Protein AF-A0A544Y3N7-F1 (afdb_monomer_lite)

Sequence (242 aa):
MGLKGLVNRWFEEWFQERAGRQFDAHMDERLRSWADAELKERIDAHFNARFEEQFDALPKVDLKELLDAYFAARADEFMETKFDTRFFTWADLWAQEKLTPLLDTHFDRRLGARLDILVQARIANRIDDRIDRRIEQWLAATRTRTVEATEPVSDDAQPLTQEPSPQSEPAEPAPAETLVTAAELAGLLSGLHLGASRVRALLKGQEAVQSRPKRYRLGDAAARIMLRQAKRRRRRRRRPDG

Organism: NCBI:txid568844

Structure (mmCIF, N/CA/C/O backbone):
data_AF-A0A544Y3N7-F1
#
_entry.id   AF-A0A544Y3N7-F1
#
loop_
_atom_site.group_PDB
_atom_site.id
_atom_site.type_symbol
_atom_site.label_atom_id
_atom_site.label_alt_id
_atom_site.label_comp_id
_atom_site.label_asym_id
_atom_site.label_entity_id
_atom_site.label_seq_id
_atom_site.pdbx_PDB_ins_code
_atom_site.Cartn_x
_atom_site.Cartn_y
_atom_site.Cartn_z
_atom_site.occupancy
_atom_site.B_iso_or_equiv
_atom_site.auth_seq_id
_atom_site.auth_comp_id
_atom_site.auth_asym_id
_atom_site.auth_atom_id
_atom_site.pdbx_PDB_model_num
ATOM 1 N N . MET A 1 1 ? -6.399 -21.000 11.995 1.00 52.97 1 MET A N 1
ATOM 2 C CA . MET A 1 1 ? -5.575 -20.009 11.261 1.00 52.97 1 MET A CA 1
ATOM 3 C C . MET A 1 1 ? -5.501 -18.723 12.071 1.00 52.97 1 MET A C 1
ATOM 5 O O . MET A 1 1 ? -6.537 -18.251 12.516 1.00 52.97 1 MET A O 1
ATOM 9 N N . GLY A 1 2 ? -4.304 -18.183 12.320 1.00 76.38 2 GLY A N 1
ATOM 10 C CA . GLY A 1 2 ? -4.151 -16.923 13.059 1.00 76.38 2 GLY A CA 1
ATOM 11 C C . GLY A 1 2 ? -4.567 -15.700 12.231 1.00 76.38 2 GLY A C 1
ATOM 12 O O . GLY A 1 2 ? -4.517 -15.743 11.004 1.00 76.38 2 GLY A O 1
ATOM 13 N N . LEU A 1 3 ? -4.921 -14.595 12.901 1.00 66.88 3 LEU A N 1
ATOM 14 C CA . LEU A 1 3 ? -5.324 -13.314 12.289 1.00 66.88 3 LEU A CA 1
ATOM 15 C C . LEU A 1 3 ? -4.353 -12.854 11.183 1.00 66.88 3 LEU A C 1
ATOM 17 O O . LEU A 1 3 ? -4.778 -12.396 10.129 1.00 66.88 3 LEU A O 1
ATOM 21 N N . LYS A 1 4 ? -3.047 -13.060 11.395 1.00 66.88 4 LYS A N 1
ATOM 22 C CA . LYS A 1 4 ? -1.985 -12.738 10.431 1.00 66.88 4 LYS A CA 1
ATOM 23 C C . LYS A 1 4 ? -2.120 -13.511 9.109 1.00 66.88 4 LYS A C 1
ATOM 25 O O . LYS A 1 4 ? -1.898 -12.940 8.051 1.00 66.88 4 LYS A O 1
ATOM 30 N N . GLY A 1 5 ? -2.529 -14.780 9.158 1.00 75.12 5 GLY A N 1
ATOM 31 C CA . GLY A 1 5 ? -2.730 -15.603 7.959 1.00 75.12 5 GLY A CA 1
ATOM 32 C C . GLY A 1 5 ? -3.964 -15.188 7.156 1.00 75.12 5 GLY A C 1
ATOM 33 O O . GLY A 1 5 ? -3.923 -15.180 5.933 1.00 75.12 5 GLY A O 1
ATOM 34 N N . LEU A 1 6 ? -5.034 -14.775 7.839 1.00 74.38 6 LEU A N 1
ATOM 35 C CA . LEU A 1 6 ? -6.235 -14.227 7.198 1.00 74.38 6 LEU A CA 1
ATOM 36 C C . LEU A 1 6 ? -5.967 -12.873 6.530 1.00 74.38 6 LEU A C 1
ATOM 38 O O . LEU A 1 6 ? -6.464 -12.633 5.435 1.00 74.38 6 LEU A O 1
ATOM 42 N N . VAL A 1 7 ? -5.170 -12.010 7.169 1.00 70.06 7 VAL A N 1
ATOM 43 C CA . VAL A 1 7 ? -4.784 -10.707 6.606 1.00 70.06 7 VAL A CA 1
ATOM 44 C C . VAL A 1 7 ? -3.884 -10.881 5.385 1.00 70.06 7 VAL A C 1
ATOM 46 O O . VAL A 1 7 ? -4.151 -10.250 4.371 1.00 70.06 7 VAL A O 1
ATOM 49 N N . ASN A 1 8 ? -2.880 -11.762 5.449 1.00 71.50 8 ASN A N 1
ATOM 50 C CA . ASN A 1 8 ? -2.008 -12.030 4.303 1.00 71.50 8 ASN A CA 1
ATOM 51 C C . ASN A 1 8 ? -2.778 -12.618 3.118 1.00 71.50 8 ASN A C 1
ATOM 53 O O . ASN A 1 8 ? -2.645 -12.118 2.013 1.00 71.50 8 ASN A O 1
ATOM 57 N N . ARG A 1 9 ? -3.629 -13.626 3.343 1.00 79.81 9 ARG A N 1
ATOM 58 C CA . ARG A 1 9 ? -4.425 -14.236 2.267 1.00 79.81 9 ARG A CA 1
ATOM 59 C C . ARG A 1 9 ? -5.364 -13.234 1.599 1.00 79.81 9 ARG A C 1
ATOM 61 O O . ARG A 1 9 ? -5.441 -13.176 0.382 1.00 79.81 9 ARG A O 1
ATOM 68 N N . TRP A 1 10 ? -6.043 -12.423 2.407 1.00 79.38 10 TRP A N 1
ATOM 69 C CA . TRP A 1 10 ? -6.902 -11.361 1.897 1.00 79.38 10 TRP A CA 1
ATOM 70 C C . TRP A 1 10 ? -6.117 -10.295 1.126 1.00 79.38 10 TRP A C 1
ATOM 72 O O . TRP A 1 10 ? -6.604 -9.803 0.113 1.00 79.38 10 TRP A O 1
ATOM 82 N N . PHE A 1 11 ? -4.934 -9.919 1.618 1.00 72.12 11 PHE A N 1
ATOM 83 C CA . PHE A 1 11 ? -4.073 -8.956 0.945 1.00 72.12 11 PHE A CA 1
ATOM 84 C C . PHE A 1 11 ? -3.650 -9.482 -0.424 1.00 72.12 11 PHE A C 1
ATOM 86 O O . PHE A 1 11 ? -3.807 -8.765 -1.401 1.00 72.12 11 PHE A O 1
ATOM 93 N N . GLU A 1 12 ? -3.204 -10.736 -0.493 1.00 76.69 12 GLU A N 1
ATOM 94 C CA . GLU A 1 12 ? -2.809 -11.403 -1.734 1.00 76.69 12 GLU A CA 1
ATOM 95 C C . GLU A 1 12 ? -3.969 -11.453 -2.738 1.00 76.69 12 GLU A C 1
ATOM 97 O O . GLU A 1 12 ? -3.820 -11.025 -3.879 1.00 76.69 12 GLU A O 1
ATOM 102 N N . GLU A 1 13 ? -5.151 -11.901 -2.297 1.00 79.62 13 GLU A N 1
ATOM 103 C CA . GLU A 1 13 ? -6.352 -11.980 -3.135 1.00 79.62 13 GLU A CA 1
ATOM 104 C C . GLU A 1 13 ? -6.765 -10.593 -3.640 1.00 79.62 13 GLU A C 1
ATOM 106 O O . GLU A 1 13 ? -6.944 -10.399 -4.836 1.00 79.62 13 GLU A O 1
ATOM 111 N N . TRP A 1 14 ? -6.853 -9.590 -2.763 1.00 79.94 14 TRP A N 1
ATOM 112 C CA . TRP A 1 14 ? -7.208 -8.230 -3.174 1.00 79.94 14 TRP A CA 1
ATOM 113 C C . TRP A 1 14 ? -6.156 -7.599 -4.095 1.00 79.94 14 TRP A C 1
ATOM 115 O O . TRP A 1 14 ? -6.512 -6.920 -5.065 1.00 79.94 14 TRP A O 1
ATOM 125 N N . PHE A 1 15 ? -4.874 -7.814 -3.789 1.00 73.62 15 PHE A N 1
ATOM 126 C CA . PHE A 1 15 ? -3.766 -7.290 -4.571 1.00 73.62 15 PHE A CA 1
ATOM 127 C C . PHE A 1 15 ? -3.806 -7.881 -5.972 1.00 73.62 15 PHE A C 1
ATOM 129 O O . PHE A 1 15 ? -3.894 -7.116 -6.922 1.00 73.62 15 PHE A O 1
ATOM 136 N N . GLN A 1 16 ? -3.868 -9.205 -6.121 1.00 76.31 16 GLN A N 1
ATOM 137 C CA . GLN A 1 16 ? -3.953 -9.835 -7.440 1.00 76.31 16 GLN A CA 1
ATOM 138 C C . GLN A 1 16 ? -5.229 -9.448 -8.193 1.00 76.31 16 GLN A C 1
ATOM 140 O O . GLN A 1 16 ? -5.198 -9.123 -9.379 1.00 76.31 16 GLN A O 1
ATOM 145 N N . GLU A 1 17 ? -6.369 -9.440 -7.507 1.00 76.31 17 GLU A N 1
ATOM 146 C CA . GLU A 1 17 ? -7.659 -9.326 -8.170 1.00 76.31 17 GLU A CA 1
ATOM 147 C C . GLU A 1 17 ? -7.959 -7.902 -8.654 1.00 76.31 17 GLU A C 1
ATOM 149 O O . GLU A 1 17 ? -8.688 -7.738 -9.636 1.00 76.31 17 GLU A O 1
ATOM 154 N N . ARG A 1 18 ? -7.411 -6.876 -7.989 1.00 69.75 18 ARG A N 1
ATOM 155 C CA . ARG A 1 18 ? -7.788 -5.478 -8.240 1.00 69.75 18 ARG A CA 1
ATOM 156 C C . ARG A 1 18 ? -6.608 -4.556 -8.505 1.00 69.75 18 ARG A C 1
ATOM 158 O O . ARG A 1 18 ? -6.678 -3.781 -9.452 1.00 69.75 18 ARG A O 1
ATOM 165 N N . ALA A 1 19 ? -5.553 -4.627 -7.696 1.00 71.69 19 ALA A N 1
ATOM 166 C CA . ALA A 1 19 ? -4.384 -3.770 -7.877 1.00 71.69 19 ALA A CA 1
ATOM 167 C C . ALA A 1 19 ? -3.494 -4.276 -9.022 1.00 71.69 19 ALA A C 1
ATOM 169 O O . ALA A 1 19 ? -3.141 -3.493 -9.893 1.00 71.69 19 ALA A O 1
ATOM 170 N N . GLY A 1 20 ? -3.229 -5.583 -9.063 1.00 74.62 20 GLY A N 1
ATOM 171 C CA . GLY A 1 20 ? -2.467 -6.275 -10.098 1.00 74.62 20 GLY A CA 1
ATOM 172 C C . GLY A 1 20 ? -3.129 -6.126 -11.457 1.00 74.62 20 GLY A C 1
ATOM 173 O O . GLY A 1 20 ? -2.529 -5.561 -12.351 1.00 74.62 20 GLY A O 1
ATOM 174 N N . ARG A 1 21 ? -4.420 -6.460 -11.590 1.00 76.94 21 ARG A N 1
ATOM 175 C CA . ARG A 1 21 ? -5.131 -6.285 -12.872 1.00 76.94 21 ARG A CA 1
ATOM 176 C C . ARG A 1 21 ? -5.175 -4.844 -13.386 1.00 76.94 21 ARG A C 1
ATOM 178 O O . ARG A 1 21 ? -5.098 -4.631 -14.590 1.00 76.94 21 ARG A O 1
ATOM 185 N N . GLN A 1 22 ? -5.339 -3.854 -12.505 1.00 72.19 22 GLN A N 1
ATOM 186 C CA . GLN A 1 22 ? -5.316 -2.447 -12.923 1.00 72.19 22 GLN A CA 1
ATOM 187 C C . GLN A 1 22 ? -3.912 -1.977 -13.279 1.00 72.19 22 GLN A C 1
ATOM 189 O O . GLN A 1 22 ? -3.765 -1.207 -14.223 1.00 72.19 22 GLN A O 1
ATOM 194 N N . PHE A 1 23 ? -2.909 -2.430 -12.528 1.00 71.81 23 PHE A N 1
ATOM 195 C CA . PHE A 1 23 ? -1.514 -2.196 -12.849 1.00 71.81 23 PHE A CA 1
ATOM 196 C C . PHE A 1 23 ? -1.198 -2.814 -14.207 1.00 71.81 23 PHE A C 1
ATOM 198 O O . PHE A 1 23 ? -0.918 -2.059 -15.122 1.00 71.81 23 PHE A O 1
ATOM 205 N N . ASP A 1 24 ? -1.385 -4.121 -14.384 1.00 75.69 24 ASP A N 1
ATOM 206 C CA . ASP A 1 24 ? -1.119 -4.857 -15.624 1.00 75.69 24 ASP A CA 1
ATOM 207 C C . ASP A 1 24 ? -1.814 -4.227 -16.836 1.00 75.69 24 ASP A C 1
ATOM 209 O O . ASP A 1 24 ? -1.169 -3.966 -17.843 1.00 75.69 24 ASP A O 1
ATOM 213 N N . ALA A 1 25 ? -3.103 -3.884 -16.737 1.00 77.88 25 ALA A N 1
ATOM 214 C CA . ALA A 1 25 ? -3.808 -3.231 -17.841 1.00 77.88 25 ALA A CA 1
ATOM 215 C C . ALA A 1 25 ? -3.227 -1.844 -18.173 1.00 77.88 25 ALA A C 1
ATOM 217 O O . ALA A 1 25 ? -3.118 -1.470 -19.338 1.00 77.88 25 ALA A O 1
ATOM 218 N N . HIS A 1 26 ? -2.846 -1.070 -17.154 1.00 71.88 26 HIS A N 1
ATOM 219 C CA . HIS A 1 26 ? -2.223 0.237 -17.354 1.00 71.88 26 HIS A CA 1
ATOM 220 C C . HIS A 1 26 ? -0.786 0.114 -17.881 1.00 71.88 26 HIS A C 1
ATOM 222 O O . HIS A 1 26 ? -0.350 0.954 -18.670 1.00 71.88 26 HIS A O 1
ATOM 228 N N . MET A 1 27 ? -0.075 -0.937 -17.466 1.00 69.75 27 MET A N 1
ATOM 229 C CA . MET A 1 27 ? 1.244 -1.305 -17.961 1.00 69.75 27 MET A CA 1
ATOM 230 C C . MET A 1 27 ? 1.175 -1.647 -19.436 1.00 69.75 27 MET A C 1
ATOM 232 O O . MET A 1 27 ? 1.873 -1.008 -20.214 1.00 69.75 27 MET A O 1
ATOM 236 N N . ASP A 1 28 ? 0.310 -2.582 -19.820 1.00 75.88 28 ASP A N 1
ATOM 237 C CA . ASP A 1 28 ? 0.164 -3.051 -21.197 1.00 75.88 28 ASP A CA 1
ATOM 238 C C . ASP A 1 28 ? -0.194 -1.911 -22.154 1.00 75.88 28 ASP A C 1
ATOM 240 O O . ASP A 1 28 ? 0.422 -1.773 -23.211 1.00 75.88 28 ASP A O 1
ATOM 244 N N . GLU A 1 29 ? -1.153 -1.059 -21.779 1.00 80.31 29 GLU A N 1
ATOM 245 C CA . GLU A 1 29 ? -1.565 0.094 -22.588 1.00 80.31 29 GLU A CA 1
ATOM 246 C C . GLU A 1 29 ? -0.401 1.074 -22.793 1.00 80.31 29 GLU A C 1
ATOM 248 O O . GLU A 1 29 ? -0.130 1.531 -23.907 1.00 80.31 29 GLU A O 1
ATOM 253 N N . ARG A 1 30 ? 0.335 1.378 -21.717 1.00 72.81 30 ARG A N 1
ATOM 254 C CA . ARG A 1 30 ? 1.451 2.325 -21.762 1.00 72.81 30 ARG A CA 1
ATOM 255 C C . ARG A 1 30 ? 2.652 1.754 -22.511 1.00 72.81 30 ARG A C 1
ATOM 257 O O . ARG A 1 30 ? 3.273 2.490 -23.274 1.00 72.81 30 ARG A O 1
ATOM 264 N N . LEU A 1 31 ? 2.970 0.473 -22.319 1.00 72.38 31 LEU A N 1
ATOM 265 C CA . LEU A 1 31 ? 4.047 -0.216 -23.031 1.00 72.38 31 LEU A CA 1
ATOM 266 C C . LEU A 1 31 ? 3.753 -0.280 -24.525 1.00 72.38 31 LEU A C 1
ATOM 268 O O . LEU A 1 31 ? 4.635 0.043 -25.313 1.00 72.38 31 LEU A O 1
ATOM 272 N N . ARG A 1 32 ? 2.517 -0.620 -24.913 1.00 75.88 32 ARG A N 1
ATOM 273 C CA . ARG A 1 32 ? 2.096 -0.594 -26.320 1.00 75.88 32 ARG A CA 1
ATOM 274 C C . ARG A 1 32 ? 2.199 0.800 -26.912 1.00 75.88 32 ARG A C 1
ATOM 276 O O . ARG A 1 32 ? 2.865 0.971 -27.923 1.00 75.88 32 ARG A O 1
ATOM 283 N N . SER A 1 33 ? 1.612 1.802 -26.258 1.00 75.94 33 SER A N 1
ATOM 284 C CA . SER A 1 33 ? 1.646 3.179 -26.758 1.00 75.94 33 SER A CA 1
ATOM 285 C C . SER A 1 33 ? 3.076 3.701 -26.911 1.00 75.94 33 SER A C 1
ATOM 287 O O . SER A 1 33 ? 3.381 4.382 -27.888 1.00 75.94 33 SER A O 1
ATOM 289 N N . TRP A 1 34 ? 3.962 3.369 -25.973 1.00 75.25 34 TRP A N 1
ATOM 290 C CA . TRP A 1 34 ? 5.364 3.756 -26.043 1.00 75.25 34 TRP A CA 1
ATOM 291 C C . TRP A 1 34 ? 6.141 2.986 -27.122 1.00 75.25 34 TRP A C 1
ATOM 293 O O . TRP A 1 34 ? 6.922 3.595 -27.853 1.00 75.25 34 TRP A O 1
ATOM 303 N N . ALA A 1 35 ? 5.913 1.676 -27.255 1.00 71.00 35 ALA A N 1
ATOM 304 C CA . ALA A 1 35 ? 6.546 0.853 -28.283 1.00 71.00 35 ALA A CA 1
ATOM 305 C C . ALA A 1 35 ? 6.131 1.299 -29.696 1.00 71.00 35 ALA A C 1
ATOM 307 O O . ALA A 1 35 ? 6.977 1.441 -30.579 1.00 71.00 35 ALA A O 1
ATOM 308 N N . ASP A 1 36 ? 4.847 1.595 -29.894 1.00 73.69 36 ASP A N 1
ATOM 309 C CA . ASP A 1 36 ? 4.321 2.020 -31.191 1.00 73.69 36 ASP A CA 1
ATOM 310 C C . ASP A 1 36 ? 4.777 3.431 -31.580 1.00 73.69 36 ASP A C 1
ATOM 312 O O . ASP A 1 36 ? 5.036 3.680 -32.758 1.00 73.69 36 ASP A O 1
ATOM 316 N N . ALA A 1 37 ? 4.883 4.353 -30.616 1.00 73.25 37 ALA A N 1
ATOM 317 C CA . ALA A 1 37 ? 5.215 5.748 -30.899 1.00 73.25 37 ALA A CA 1
ATOM 318 C C . ALA A 1 37 ? 6.719 6.041 -30.823 1.00 73.25 37 ALA A C 1
ATOM 320 O O . ALA A 1 37 ? 7.290 6.577 -31.763 1.00 73.25 37 ALA A O 1
ATOM 321 N N . GLU A 1 38 ? 7.380 5.712 -29.712 1.00 65.75 38 GLU A N 1
ATOM 322 C CA . GLU A 1 38 ? 8.735 6.207 -29.434 1.00 65.75 38 GLU A CA 1
ATOM 323 C C . GLU A 1 38 ? 9.814 5.200 -29.844 1.00 65.75 38 GLU A C 1
ATOM 325 O O . GLU A 1 38 ? 10.867 5.595 -30.350 1.00 65.75 38 GLU A O 1
ATOM 330 N N . LEU A 1 39 ? 9.566 3.900 -29.645 1.00 67.38 39 LEU A N 1
ATOM 331 C CA . LEU A 1 39 ? 10.523 2.859 -30.022 1.00 67.38 39 LEU A CA 1
ATOM 332 C C . LEU A 1 39 ? 10.604 2.723 -31.543 1.00 67.38 39 LEU A C 1
ATOM 334 O O . LEU A 1 39 ? 11.701 2.767 -32.097 1.00 67.38 39 LEU A O 1
ATOM 338 N N . LYS A 1 40 ? 9.452 2.620 -32.213 1.00 69.75 40 LYS A N 1
ATOM 339 C CA . LYS A 1 40 ? 9.383 2.507 -33.671 1.00 69.75 40 LYS A CA 1
ATOM 340 C C . LYS A 1 40 ? 10.005 3.711 -34.376 1.00 69.75 40 LYS A C 1
ATOM 342 O O . LYS A 1 40 ? 10.867 3.527 -35.222 1.00 69.75 40 LYS A O 1
ATOM 347 N N . GLU A 1 41 ? 9.647 4.933 -33.983 1.00 70.94 41 GLU A N 1
ATOM 348 C CA . GLU A 1 41 ? 10.147 6.154 -34.629 1.00 70.94 41 GLU A CA 1
ATOM 349 C C . GLU A 1 41 ? 11.662 6.339 -34.434 1.00 70.94 41 GLU A C 1
ATOM 351 O O . GLU A 1 41 ? 12.374 6.741 -35.354 1.00 70.94 41 GLU A O 1
ATOM 356 N N . ARG A 1 42 ? 12.196 5.986 -33.256 1.00 66.75 42 ARG A N 1
ATOM 357 C CA . ARG A 1 42 ? 13.644 6.050 -32.999 1.00 66.75 42 ARG A CA 1
ATOM 358 C C . ARG A 1 42 ? 14.426 4.967 -33.716 1.00 66.75 42 ARG A C 1
ATOM 360 O O . ARG A 1 42 ? 15.531 5.247 -34.181 1.00 66.75 42 ARG A O 1
ATOM 367 N N . ILE A 1 43 ? 13.882 3.755 -33.772 1.00 66.19 43 ILE A N 1
ATOM 368 C CA . ILE A 1 43 ? 14.466 2.673 -34.555 1.00 66.19 43 ILE A CA 1
ATOM 369 C C . ILE A 1 43 ? 14.468 3.077 -36.026 1.00 66.19 43 ILE A C 1
ATOM 371 O O . ILE A 1 43 ? 15.539 3.083 -36.615 1.00 66.19 43 ILE A O 1
ATOM 375 N N . ASP A 1 44 ? 13.338 3.511 -36.584 1.00 68.69 44 ASP A N 1
ATOM 376 C CA . ASP A 1 44 ? 13.227 3.902 -37.994 1.00 68.69 44 ASP A CA 1
ATOM 377 C C . ASP A 1 44 ? 14.172 5.064 -38.344 1.00 68.69 44 ASP A C 1
ATOM 379 O O . ASP A 1 44 ? 14.888 4.997 -39.341 1.00 68.69 44 ASP A O 1
ATOM 383 N N . ALA A 1 45 ? 14.245 6.110 -37.512 1.00 68.25 45 ALA A N 1
ATOM 384 C CA . ALA A 1 45 ? 15.114 7.260 -37.767 1.00 68.25 45 ALA A CA 1
ATOM 385 C C . ALA A 1 45 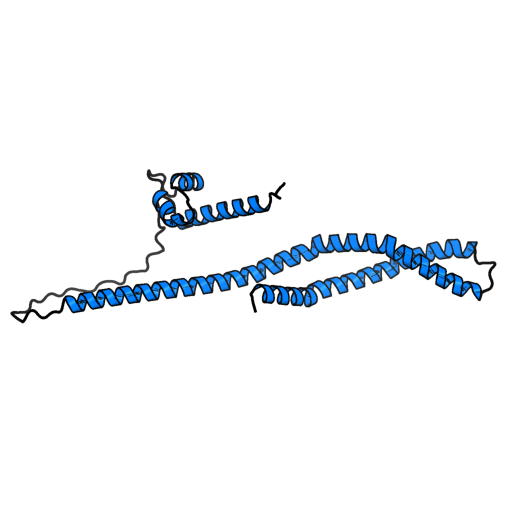? 16.609 6.910 -37.690 1.00 68.25 45 ALA A C 1
ATOM 387 O O . ALA A 1 45 ? 17.403 7.377 -38.507 1.00 68.25 45 ALA A O 1
ATOM 388 N N . HIS A 1 46 ? 17.013 6.099 -36.707 1.00 62.97 46 HIS A N 1
ATOM 389 C CA . HIS A 1 46 ? 18.417 5.724 -36.538 1.00 62.97 46 HIS A CA 1
ATOM 390 C C . HIS A 1 46 ? 18.847 4.640 -37.528 1.00 62.97 46 HIS A C 1
ATOM 392 O O . HIS A 1 46 ? 19.989 4.645 -37.988 1.00 62.97 46 HIS A O 1
ATOM 398 N N . PHE A 1 47 ? 17.924 3.740 -37.872 1.00 64.94 47 PHE A N 1
ATOM 399 C CA . PHE A 1 47 ? 18.115 2.716 -38.882 1.00 64.94 47 PHE A CA 1
ATOM 400 C C . PHE A 1 47 ? 18.257 3.365 -40.255 1.00 64.94 47 PHE A C 1
ATOM 402 O O . PHE A 1 47 ? 19.328 3.249 -40.831 1.00 64.94 47 PHE A O 1
ATOM 409 N N . ASN A 1 48 ? 17.284 4.150 -40.733 1.00 66.81 48 ASN A N 1
ATOM 410 C CA . ASN A 1 48 ? 17.355 4.758 -42.069 1.00 66.81 48 ASN A CA 1
ATOM 411 C C . ASN A 1 48 ? 18.618 5.609 -42.273 1.00 66.81 48 ASN A C 1
ATOM 413 O O . ASN A 1 48 ? 19.284 5.466 -43.293 1.00 66.81 48 ASN A O 1
ATOM 417 N N . ALA A 1 49 ? 19.009 6.419 -41.283 1.00 65.06 49 ALA A N 1
ATOM 418 C CA . ALA A 1 49 ? 20.169 7.304 -41.411 1.00 65.06 49 ALA A CA 1
ATOM 419 C C . ALA A 1 49 ? 21.513 6.566 -41.561 1.00 65.06 49 ALA A C 1
ATOM 421 O O . ALA A 1 49 ? 22.412 7.070 -42.225 1.00 65.06 49 ALA A O 1
ATOM 422 N N . ARG A 1 50 ? 21.679 5.389 -40.939 1.00 59.81 50 ARG A N 1
ATOM 423 C CA . ARG A 1 50 ? 22.921 4.595 -41.037 1.00 59.81 50 ARG A CA 1
ATOM 424 C C . ARG A 1 50 ? 22.847 3.473 -42.063 1.00 59.81 50 ARG A C 1
ATOM 426 O O . ARG A 1 50 ? 23.882 3.038 -42.565 1.00 59.81 50 ARG A O 1
ATOM 433 N N . PHE A 1 51 ? 21.643 2.987 -42.336 1.00 60.41 51 PHE A N 1
ATOM 434 C CA . PHE A 1 51 ? 21.386 1.916 -43.283 1.00 60.41 51 PHE A CA 1
ATOM 435 C C . PHE A 1 51 ? 21.693 2.370 -44.712 1.00 60.41 51 PHE A C 1
ATOM 437 O O . PHE A 1 51 ? 22.381 1.650 -45.432 1.00 60.41 51 PHE A O 1
ATOM 444 N N . GLU A 1 52 ? 21.301 3.597 -45.073 1.00 62.19 52 GLU A N 1
ATOM 445 C CA . GLU A 1 52 ? 21.656 4.206 -46.364 1.00 62.19 52 GLU A CA 1
ATOM 446 C C . GLU A 1 52 ? 23.174 4.418 -46.526 1.00 62.19 52 GLU A C 1
ATOM 448 O O . GLU A 1 52 ? 23.691 4.355 -47.636 1.00 62.19 52 GLU A O 1
ATOM 453 N N . GLU A 1 53 ? 23.922 4.610 -45.435 1.00 62.62 53 GLU A N 1
ATOM 454 C CA . GLU A 1 53 ? 25.362 4.906 -45.493 1.00 62.62 53 GLU A CA 1
ATOM 455 C C . GLU A 1 53 ? 26.262 3.664 -45.616 1.00 62.62 53 GLU A C 1
ATOM 457 O O . GLU A 1 53 ? 27.353 3.750 -46.180 1.00 62.62 53 GLU A O 1
ATOM 462 N N . GLN A 1 54 ? 25.855 2.514 -45.065 1.00 58.47 54 GLN A N 1
ATOM 463 C CA . GLN A 1 54 ? 26.739 1.342 -44.944 1.00 58.47 54 GLN A CA 1
ATOM 464 C C . GLN A 1 54 ? 26.370 0.155 -45.838 1.00 58.47 54 GLN A C 1
ATOM 466 O O . GLN A 1 54 ? 27.229 -0.693 -46.086 1.00 58.47 54 GLN A O 1
ATOM 471 N N . PHE A 1 55 ? 25.127 0.064 -46.319 1.00 59.19 55 PHE A N 1
ATOM 472 C CA . PHE A 1 55 ? 24.605 -1.205 -46.839 1.00 59.19 55 PHE A CA 1
ATOM 473 C C . PHE A 1 55 ? 24.302 -1.256 -48.339 1.00 59.19 55 PHE A C 1
ATOM 475 O O . PHE A 1 55 ? 23.985 -2.336 -48.837 1.00 59.19 55 PHE A O 1
ATOM 482 N N . ASP A 1 56 ? 24.537 -0.178 -49.092 1.00 61.97 56 ASP A N 1
ATOM 483 C CA . ASP A 1 56 ? 24.435 -0.190 -50.564 1.00 61.97 56 ASP A CA 1
ATOM 484 C C . ASP A 1 56 ? 25.467 -1.118 -51.252 1.00 61.97 56 ASP A C 1
ATOM 486 O O . ASP A 1 56 ? 25.341 -1.433 -52.435 1.00 61.97 56 ASP A O 1
ATOM 490 N N . ALA A 1 57 ? 26.478 -1.603 -50.520 1.00 60.28 57 ALA A N 1
ATOM 491 C CA . ALA A 1 57 ? 27.593 -2.386 -51.062 1.00 60.28 57 ALA A CA 1
ATOM 492 C C . ALA A 1 57 ? 27.566 -3.901 -50.747 1.00 60.28 57 ALA A C 1
ATOM 494 O O . ALA A 1 57 ? 28.451 -4.622 -51.213 1.00 60.28 57 ALA A O 1
ATOM 495 N N . LEU A 1 58 ? 26.603 -4.411 -49.963 1.00 58.59 58 LEU A N 1
ATOM 496 C CA . LEU A 1 58 ? 26.632 -5.789 -49.436 1.00 58.59 58 LEU A CA 1
ATOM 497 C C . LEU A 1 58 ? 25.644 -6.753 -50.136 1.00 58.59 58 LEU A C 1
ATOM 499 O O . LEU A 1 58 ? 24.528 -6.359 -50.486 1.00 58.59 58 LEU A O 1
ATOM 503 N N . PRO A 1 59 ? 25.998 -8.044 -50.326 1.00 66.12 59 PRO A N 1
ATOM 504 C CA . PRO A 1 59 ? 25.086 -9.043 -50.880 1.00 66.12 59 PRO A CA 1
ATOM 505 C C . PRO A 1 59 ? 23.889 -9.305 -49.951 1.00 66.12 59 PRO A C 1
ATOM 507 O O . PRO A 1 59 ? 24.034 -9.470 -48.742 1.00 66.12 59 PRO A O 1
ATOM 510 N N . LYS A 1 60 ? 22.689 -9.428 -50.533 1.00 61.47 60 LYS A N 1
ATOM 511 C CA . LYS A 1 60 ? 21.400 -9.542 -49.813 1.00 61.47 60 LYS A CA 1
ATOM 512 C C . LYS A 1 60 ? 21.275 -10.714 -48.823 1.00 61.47 60 LYS A C 1
ATOM 514 O O . LYS A 1 60 ? 20.378 -10.676 -47.987 1.00 61.47 60 LYS A O 1
ATOM 519 N N . VAL A 1 61 ? 22.099 -11.758 -48.939 1.00 57.78 61 VAL A N 1
ATOM 520 C CA . VAL A 1 61 ? 22.008 -12.963 -48.090 1.00 57.78 61 VAL A CA 1
ATOM 521 C C . VAL A 1 61 ? 22.676 -12.734 -46.732 1.00 57.78 61 VAL A C 1
ATOM 523 O O . VAL A 1 61 ? 22.047 -12.999 -45.713 1.00 57.78 61 VAL A O 1
ATOM 526 N N . ASP A 1 62 ? 23.865 -12.128 -46.708 1.00 67.69 62 ASP A N 1
ATOM 527 C CA . ASP A 1 62 ? 24.563 -11.768 -45.462 1.00 67.69 62 ASP A CA 1
ATOM 528 C C . ASP A 1 62 ? 23.873 -10.598 -44.746 1.00 67.69 62 ASP A C 1
ATOM 530 O O . ASP A 1 62 ? 23.911 -10.480 -43.522 1.00 67.69 62 ASP A O 1
ATOM 534 N N . LEU A 1 63 ? 23.179 -9.752 -45.514 1.00 64.69 63 LEU A N 1
ATOM 535 C CA . LEU A 1 63 ? 22.480 -8.575 -45.011 1.00 64.69 63 LEU A CA 1
ATOM 536 C C . LEU A 1 63 ? 21.434 -8.917 -43.947 1.00 64.69 63 LEU A C 1
ATOM 538 O O . LEU A 1 63 ? 21.330 -8.202 -42.958 1.00 64.69 63 LEU A O 1
ATOM 542 N N . LYS A 1 64 ? 20.662 -9.993 -44.142 1.00 70.81 64 LYS A N 1
ATOM 543 C CA . LYS A 1 64 ? 19.563 -10.350 -43.238 1.00 70.81 64 LYS A CA 1
ATOM 544 C C . LYS A 1 64 ? 20.070 -10.844 -41.882 1.00 70.81 64 LYS A C 1
ATOM 546 O O . LYS A 1 64 ? 19.585 -10.378 -40.859 1.00 70.81 64 LYS A O 1
ATOM 551 N N . GLU A 1 65 ? 21.038 -11.758 -41.870 1.00 74.06 65 GLU A N 1
ATOM 552 C CA . GLU A 1 65 ? 21.579 -12.309 -40.618 1.00 74.06 65 GLU A CA 1
ATOM 553 C C . GLU A 1 65 ? 22.313 -11.242 -39.802 1.00 74.06 65 GLU A C 1
ATOM 555 O O . GLU A 1 65 ? 22.193 -11.192 -38.578 1.00 74.06 65 GLU A O 1
ATOM 560 N N . LEU A 1 66 ? 23.023 -10.339 -40.482 1.00 68.62 66 LEU A N 1
ATOM 561 C CA . LEU A 1 66 ? 23.717 -9.227 -39.842 1.00 68.62 66 LEU A CA 1
ATOM 562 C C . LEU A 1 66 ? 22.722 -8.189 -39.297 1.00 68.62 66 LEU A C 1
ATOM 564 O O . LEU A 1 66 ? 22.938 -7.656 -38.209 1.00 68.62 66 LEU A O 1
ATOM 568 N N . LEU A 1 67 ? 21.602 -7.964 -40.000 1.00 66.00 67 LEU A N 1
ATOM 569 C CA . LEU A 1 67 ? 20.481 -7.160 -39.506 1.00 66.00 67 LEU A CA 1
ATOM 570 C C . LEU A 1 67 ? 19.878 -7.755 -38.239 1.00 66.00 67 LEU A C 1
ATOM 572 O O . LEU A 1 67 ? 19.726 -7.038 -37.256 1.00 66.00 67 LEU A O 1
ATOM 576 N N . ASP A 1 68 ? 19.541 -9.045 -38.268 1.00 72.75 68 ASP A N 1
ATOM 577 C CA . ASP A 1 68 ? 18.891 -9.726 -37.149 1.00 72.75 68 ASP A CA 1
ATOM 578 C C . ASP A 1 68 ? 19.807 -9.711 -35.914 1.00 72.75 68 ASP A C 1
ATOM 580 O O . ASP A 1 68 ? 19.365 -9.364 -34.818 1.00 72.75 68 ASP A O 1
ATOM 584 N N . ALA A 1 69 ? 21.105 -9.989 -36.086 1.00 72.94 69 ALA A N 1
ATOM 585 C CA . ALA A 1 69 ? 22.083 -9.939 -35.000 1.00 72.94 69 ALA A CA 1
ATOM 586 C C . ALA A 1 69 ? 22.289 -8.516 -34.447 1.00 72.94 69 ALA A C 1
ATOM 588 O O . ALA A 1 69 ? 22.362 -8.327 -33.230 1.00 72.94 69 ALA A O 1
ATOM 589 N N . TYR A 1 70 ? 22.361 -7.506 -35.321 1.00 69.25 70 TYR A N 1
ATOM 590 C CA . TYR A 1 70 ? 22.491 -6.105 -34.918 1.00 69.25 70 TYR A CA 1
ATOM 591 C C . TYR A 1 70 ? 21.254 -5.616 -34.159 1.00 69.25 70 TYR A C 1
ATOM 593 O O . TYR A 1 70 ? 21.382 -4.984 -33.108 1.00 69.25 70 TYR A O 1
ATOM 601 N N . PHE A 1 71 ? 20.060 -5.937 -34.663 1.00 69.56 71 PHE A N 1
ATOM 602 C CA . PHE A 1 71 ? 18.804 -5.597 -34.006 1.00 69.56 71 PHE A CA 1
ATOM 603 C C . PHE A 1 71 ? 18.679 -6.270 -32.649 1.00 69.56 71 PHE A C 1
ATOM 605 O O . PHE A 1 71 ? 18.333 -5.587 -31.692 1.00 69.56 71 PHE A O 1
ATOM 612 N N . ALA A 1 72 ? 19.006 -7.559 -32.545 1.00 72.75 72 ALA A N 1
ATOM 613 C CA . ALA A 1 72 ? 18.972 -8.276 -31.276 1.00 72.75 72 ALA A CA 1
ATOM 614 C C . ALA A 1 72 ? 19.900 -7.623 -30.239 1.00 72.75 72 ALA A C 1
ATOM 616 O O . ALA A 1 72 ? 19.441 -7.213 -29.177 1.00 72.75 72 ALA A O 1
ATOM 617 N N . ALA A 1 73 ? 21.178 -7.419 -30.578 1.00 71.19 73 ALA A N 1
ATOM 618 C CA . ALA A 1 73 ? 22.152 -6.849 -29.647 1.00 71.19 73 ALA A CA 1
ATOM 619 C C . ALA A 1 73 ? 21.806 -5.411 -29.224 1.00 71.19 73 ALA A C 1
ATOM 621 O O . ALA A 1 73 ? 21.988 -5.029 -28.067 1.00 71.19 73 ALA A O 1
ATOM 622 N N . ARG A 1 74 ? 21.303 -4.591 -30.156 1.00 69.31 74 ARG A N 1
ATOM 623 C CA . ARG A 1 74 ? 20.991 -3.185 -29.875 1.00 69.31 74 ARG A CA 1
ATOM 624 C C . ARG A 1 74 ? 19.654 -3.013 -29.162 1.00 69.31 74 ARG A C 1
ATOM 626 O O . ARG A 1 74 ? 19.538 -2.111 -28.332 1.00 69.31 74 ARG A O 1
ATOM 633 N N . ALA A 1 75 ? 18.668 -3.852 -29.477 1.00 67.56 75 ALA A N 1
ATOM 634 C CA . ALA A 1 75 ? 17.419 -3.914 -28.734 1.00 67.56 75 ALA A CA 1
ATOM 635 C C . ALA A 1 75 ? 17.695 -4.319 -27.284 1.00 67.56 75 ALA A C 1
ATOM 637 O O . ALA A 1 75 ? 17.224 -3.624 -26.391 1.00 67.56 75 ALA A O 1
ATOM 638 N N . ASP A 1 76 ? 18.528 -5.337 -27.053 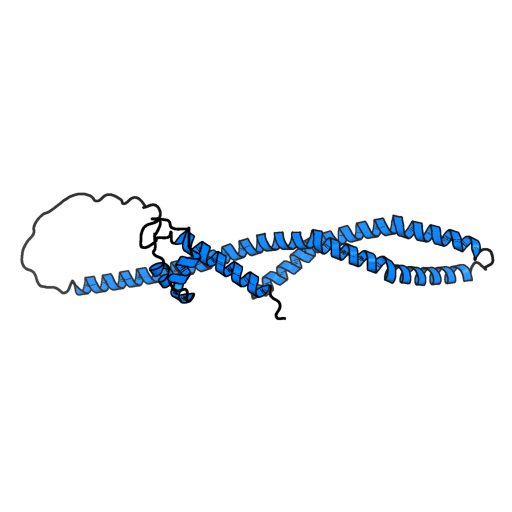1.00 72.19 76 ASP A N 1
ATOM 639 C CA . ASP A 1 76 ? 18.919 -5.760 -25.704 1.00 72.19 76 ASP A CA 1
ATOM 640 C C . ASP A 1 76 ? 19.596 -4.626 -24.923 1.00 72.19 76 ASP A C 1
ATOM 642 O O . ASP A 1 76 ? 19.112 -4.240 -23.861 1.00 72.19 76 ASP A O 1
ATOM 646 N N . GLU A 1 77 ? 20.644 -3.999 -25.471 1.00 73.12 77 GLU A N 1
ATOM 647 C CA . GLU A 1 77 ? 21.341 -2.897 -24.788 1.00 73.12 77 GLU A CA 1
ATOM 648 C C . GLU A 1 77 ? 20.392 -1.727 -24.475 1.00 73.12 77 GLU A C 1
ATOM 650 O O . GLU A 1 77 ? 20.451 -1.104 -23.409 1.00 73.12 77 GLU A O 1
ATOM 655 N N . PHE A 1 78 ? 19.489 -1.404 -25.401 1.00 71.00 78 PHE A N 1
ATOM 656 C CA . PHE A 1 78 ? 18.511 -0.346 -25.195 1.00 71.00 78 PHE A CA 1
ATOM 657 C C . PHE A 1 78 ? 17.479 -0.709 -24.117 1.00 71.00 78 PHE A C 1
ATOM 659 O O . PHE A 1 78 ? 17.163 0.143 -23.276 1.00 71.00 78 PHE A O 1
ATOM 666 N N . MET A 1 79 ? 16.984 -1.949 -24.118 1.00 70.38 79 MET A N 1
ATOM 667 C CA . MET A 1 79 ? 16.037 -2.446 -23.122 1.00 70.38 79 MET A CA 1
ATOM 668 C C . MET A 1 79 ? 16.673 -2.445 -21.727 1.00 70.38 79 MET A C 1
ATOM 670 O O . MET A 1 79 ? 16.152 -1.796 -20.820 1.00 70.38 79 MET A O 1
ATOM 674 N N . GLU A 1 80 ? 17.860 -3.029 -21.581 1.00 74.75 80 GLU A N 1
ATOM 675 C CA . GLU A 1 80 ? 18.560 -3.097 -20.294 1.00 74.75 80 GLU A CA 1
ATOM 676 C C . GLU A 1 80 ? 18.949 -1.713 -19.758 1.00 74.75 80 GLU A C 1
ATOM 678 O O . GLU A 1 80 ? 18.854 -1.435 -18.564 1.00 74.75 80 GLU A O 1
ATOM 683 N N . THR A 1 81 ? 19.395 -0.794 -20.619 1.00 72.50 81 THR A N 1
ATOM 684 C CA . THR A 1 81 ? 19.977 0.462 -20.114 1.00 72.50 81 THR A CA 1
ATOM 685 C C . THR A 1 81 ? 18.942 1.574 -19.982 1.00 72.50 81 THR A C 1
ATOM 687 O O . THR A 1 81 ? 18.949 2.356 -19.023 1.00 72.50 81 THR A O 1
ATOM 690 N N . LYS A 1 82 ? 18.073 1.723 -20.987 1.00 71.56 82 LYS A N 1
ATOM 691 C CA . LYS A 1 82 ? 17.186 2.888 -21.118 1.00 71.56 82 LYS A CA 1
ATOM 692 C C . LYS A 1 82 ? 15.764 2.567 -20.715 1.00 71.56 82 LYS A C 1
ATOM 694 O O . LYS A 1 82 ? 15.160 3.397 -20.026 1.00 71.56 82 LYS A O 1
ATOM 699 N N . PHE A 1 83 ? 15.247 1.420 -21.147 1.00 71.88 83 PHE A N 1
ATOM 700 C CA . PHE A 1 83 ? 13.897 1.017 -20.793 1.00 71.88 83 PHE A CA 1
ATOM 701 C C . PHE A 1 83 ? 13.827 0.699 -19.305 1.00 71.88 83 PHE A C 1
ATOM 703 O O . PHE A 1 83 ? 13.097 1.399 -18.612 1.00 71.88 83 PHE A O 1
ATOM 710 N N . ASP A 1 84 ? 14.660 -0.209 -18.795 1.00 74.44 84 ASP A N 1
ATOM 711 C CA . ASP A 1 84 ? 14.632 -0.607 -17.383 1.00 74.44 84 ASP A CA 1
ATOM 712 C C . ASP A 1 84 ? 14.758 0.594 -16.448 1.00 74.44 84 ASP A C 1
ATOM 714 O O . ASP A 1 84 ? 13.899 0.814 -15.597 1.00 74.44 84 ASP A O 1
ATOM 718 N N . THR A 1 85 ? 15.760 1.456 -16.648 1.00 75.38 85 THR A N 1
ATOM 719 C CA . THR A 1 85 ? 15.948 2.634 -15.786 1.00 75.38 85 THR A CA 1
ATOM 720 C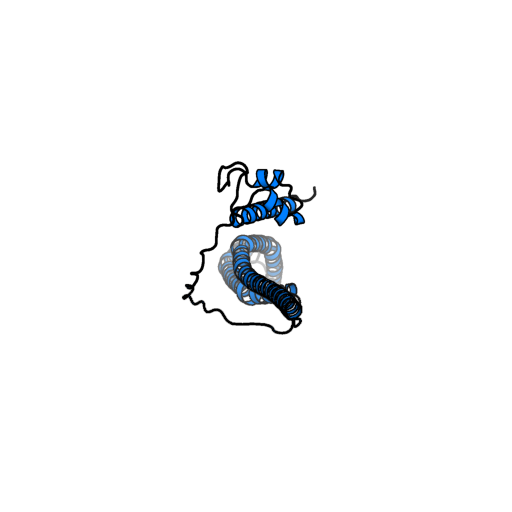 C . THR A 1 85 ? 14.699 3.525 -15.747 1.00 75.38 85 THR A C 1
ATOM 722 O O . THR A 1 85 ? 14.247 3.933 -14.673 1.00 75.38 85 THR A O 1
ATOM 725 N N . ARG A 1 86 ? 14.111 3.842 -16.909 1.00 72.56 86 ARG A N 1
ATOM 726 C CA . ARG A 1 86 ? 12.913 4.697 -16.978 1.00 72.56 86 ARG A CA 1
ATOM 727 C C . ARG A 1 86 ? 11.675 3.988 -16.447 1.00 72.56 86 ARG A C 1
ATOM 729 O O . ARG A 1 86 ? 10.870 4.619 -15.764 1.00 72.56 86 ARG A O 1
ATOM 736 N N . PHE A 1 87 ? 11.547 2.706 -16.751 1.00 73.31 87 PHE A N 1
ATOM 737 C CA . PHE A 1 87 ? 10.458 1.851 -16.328 1.00 73.31 87 PHE A CA 1
ATOM 738 C C . PHE A 1 87 ? 10.425 1.733 -14.810 1.00 73.31 87 PHE A C 1
ATOM 740 O O . PHE A 1 87 ? 9.414 2.079 -14.210 1.00 73.31 87 PHE A O 1
ATOM 747 N N . PHE A 1 88 ? 11.536 1.347 -14.178 1.00 77.50 88 PHE A N 1
ATOM 748 C CA . PHE A 1 88 ? 11.620 1.225 -12.726 1.00 77.50 88 PHE A CA 1
ATOM 749 C C . PHE A 1 88 ? 11.384 2.566 -12.033 1.00 77.50 88 PHE A C 1
ATOM 751 O O . PHE A 1 88 ? 10.632 2.618 -11.065 1.00 77.50 88 PHE A O 1
ATOM 758 N N . THR A 1 89 ? 11.931 3.665 -12.564 1.00 79.69 89 THR A N 1
ATOM 759 C CA . THR A 1 89 ? 11.691 5.004 -11.998 1.00 79.69 89 THR A CA 1
ATOM 760 C C . THR A 1 89 ? 10.210 5.385 -12.047 1.00 79.69 89 THR A C 1
ATOM 762 O O . THR A 1 89 ? 9.654 5.875 -11.067 1.00 79.69 89 THR A O 1
ATOM 765 N N . TRP A 1 90 ? 9.551 5.163 -13.186 1.00 82.75 90 TRP A N 1
ATOM 766 C CA . TRP A 1 90 ? 8.128 5.457 -13.338 1.00 82.75 90 TRP A CA 1
ATOM 767 C C . TRP A 1 90 ? 7.254 4.515 -12.499 1.00 82.75 90 TRP A C 1
ATOM 769 O O . TRP A 1 90 ? 6.306 4.979 -11.869 1.00 82.75 90 TRP A O 1
ATOM 779 N N . ALA A 1 91 ? 7.574 3.220 -12.459 1.00 71.62 91 ALA A N 1
ATOM 780 C CA . ALA A 1 91 ? 6.828 2.222 -11.702 1.00 71.62 91 ALA A CA 1
ATOM 781 C C . ALA A 1 91 ? 6.901 2.511 -10.198 1.00 71.62 91 ALA A C 1
ATOM 783 O O . ALA A 1 91 ? 5.885 2.423 -9.510 1.00 71.62 91 ALA A O 1
ATOM 784 N N . ASP A 1 92 ? 8.068 2.931 -9.705 1.00 76.50 92 ASP A N 1
ATOM 785 C CA . ASP A 1 92 ? 8.259 3.335 -8.313 1.00 76.50 92 ASP A CA 1
ATOM 786 C C . ASP A 1 92 ? 7.452 4.605 -7.983 1.00 76.50 92 ASP A C 1
ATOM 788 O O . ASP A 1 92 ? 6.687 4.629 -7.018 1.00 76.50 92 ASP A O 1
ATOM 792 N N . LEU A 1 93 ? 7.500 5.626 -8.848 1.00 79.81 93 LEU A N 1
ATOM 793 C CA . LEU A 1 93 ? 6.662 6.828 -8.724 1.00 79.81 93 LEU A CA 1
ATOM 794 C C . LEU A 1 93 ? 5.165 6.498 -8.714 1.00 79.81 93 LEU A C 1
ATOM 796 O O . LEU A 1 93 ? 4.425 6.978 -7.856 1.00 79.81 93 LEU A O 1
ATOM 800 N N . TRP A 1 94 ? 4.706 5.648 -9.631 1.00 80.94 94 TRP A N 1
ATOM 801 C CA . TRP A 1 94 ? 3.310 5.222 -9.681 1.00 80.94 94 TRP A CA 1
ATOM 802 C C . TRP A 1 94 ? 2.912 4.447 -8.420 1.00 80.94 94 TRP A C 1
ATOM 804 O O . TRP A 1 94 ? 1.845 4.692 -7.846 1.00 80.94 94 TRP A O 1
ATOM 814 N N . ALA A 1 95 ? 3.773 3.547 -7.942 1.00 71.94 95 ALA A N 1
ATOM 815 C CA . ALA A 1 95 ? 3.530 2.795 -6.720 1.00 71.94 95 ALA A CA 1
ATOM 816 C C . ALA A 1 95 ? 3.430 3.728 -5.499 1.00 71.94 95 ALA A C 1
ATOM 818 O O . ALA A 1 95 ? 2.560 3.562 -4.638 1.00 71.94 95 ALA A O 1
ATOM 819 N N . GLN A 1 96 ? 4.264 4.760 -5.435 1.00 76.81 96 GLN A N 1
ATOM 820 C CA . GLN A 1 96 ? 4.223 5.746 -4.359 1.00 76.81 96 GLN A CA 1
ATOM 821 C C . GLN A 1 96 ? 2.983 6.647 -4.442 1.00 76.81 96 GLN A C 1
ATOM 823 O O . GLN A 1 96 ? 2.314 6.865 -3.434 1.00 76.81 96 GLN A O 1
ATOM 828 N N . GLU A 1 97 ? 2.631 7.144 -5.628 1.00 79.81 97 GLU A N 1
ATOM 829 C CA . GLU A 1 97 ? 1.555 8.129 -5.789 1.00 79.81 97 GLU A CA 1
ATOM 830 C C . GLU A 1 97 ? 0.152 7.528 -5.882 1.00 79.81 97 GLU A C 1
ATOM 832 O O . GLU A 1 97 ? -0.828 8.187 -5.526 1.00 79.81 97 GLU A O 1
ATOM 837 N N . LYS A 1 98 ? 0.021 6.310 -6.413 1.00 74.56 98 LYS A N 1
ATOM 838 C CA . LYS A 1 98 ? -1.279 5.688 -6.704 1.00 74.56 98 LYS A CA 1
ATOM 839 C C . LYS A 1 98 ? -1.510 4.450 -5.862 1.00 74.56 98 LYS A C 1
ATOM 841 O O . LYS A 1 98 ? -2.553 4.352 -5.219 1.00 74.56 98 LYS A O 1
ATOM 846 N N . LEU A 1 99 ? -0.548 3.532 -5.825 1.00 72.81 99 LEU A N 1
ATOM 847 C CA . LEU A 1 99 ? -0.729 2.262 -5.123 1.00 72.81 99 LEU A CA 1
ATOM 848 C C . LEU A 1 99 ? -0.730 2.446 -3.601 1.00 72.81 99 LEU A C 1
ATOM 850 O O . LEU A 1 99 ? -1.626 1.940 -2.930 1.00 72.81 99 LEU A O 1
ATOM 854 N N . THR A 1 100 ? 0.224 3.206 -3.059 1.00 78.50 100 THR A N 1
ATOM 855 C CA . THR A 1 100 ? 0.385 3.401 -1.608 1.00 78.50 100 THR A CA 1
ATOM 856 C C . THR A 1 100 ? -0.847 4.051 -0.954 1.00 78.50 100 THR A C 1
ATOM 858 O O . THR A 1 100 ? -1.374 3.469 -0.005 1.00 78.50 100 THR A O 1
ATOM 861 N N . PRO A 1 101 ? -1.410 5.169 -1.461 1.00 78.56 101 PRO A N 1
ATOM 862 C CA . PRO A 1 101 ? -2.613 5.762 -0.869 1.00 78.56 101 PRO A CA 1
ATOM 863 C C . PRO A 1 101 ? -3.859 4.881 -1.015 1.00 78.56 101 PRO A C 1
ATOM 865 O O . PRO A 1 101 ? -4.732 4.891 -0.139 1.00 78.56 101 PRO A O 1
ATOM 868 N N . LEU A 1 102 ? -3.964 4.126 -2.118 1.00 74.00 102 LEU A N 1
ATOM 869 C CA . LEU A 1 102 ? -5.041 3.154 -2.319 1.00 74.00 102 LEU A CA 1
ATOM 870 C C . LEU A 1 102 ? -4.963 2.033 -1.282 1.00 74.00 102 LEU A C 1
ATOM 872 O O . LEU A 1 102 ? -5.985 1.694 -0.679 1.00 74.00 102 LEU A O 1
ATOM 876 N N . LEU A 1 103 ? -3.761 1.498 -1.051 1.00 72.94 103 LEU A N 1
ATOM 877 C CA . LEU A 1 103 ? -3.500 0.507 -0.013 1.00 72.94 103 LEU A CA 1
ATOM 878 C C . LEU A 1 103 ? -3.868 1.060 1.362 1.00 72.94 103 LEU A C 1
ATOM 880 O O . LEU A 1 103 ? -4.677 0.443 2.049 1.00 72.94 103 LEU A O 1
ATOM 884 N N . ASP A 1 104 ? -3.332 2.224 1.733 1.00 77.25 104 ASP A N 1
ATOM 885 C CA . ASP A 1 104 ? -3.550 2.837 3.046 1.00 77.25 104 ASP A CA 1
ATOM 886 C C . ASP A 1 104 ? -5.044 3.044 3.311 1.00 77.25 104 ASP A C 1
ATOM 888 O O . ASP A 1 104 ? -5.574 2.584 4.321 1.00 77.25 104 ASP A O 1
ATOM 892 N N . THR A 1 105 ? -5.766 3.640 2.359 1.00 77.06 105 THR A N 1
ATOM 893 C CA . THR A 1 105 ? -7.205 3.906 2.503 1.00 77.06 105 THR A CA 1
ATOM 894 C C . THR A 1 105 ? -8.015 2.615 2.629 1.00 77.06 105 THR A C 1
ATOM 896 O O . THR A 1 105 ? -8.944 2.520 3.439 1.00 77.06 105 THR A O 1
ATOM 899 N N . HIS A 1 106 ? -7.699 1.609 1.811 1.00 74.44 106 HIS A N 1
ATOM 900 C CA . HIS A 1 106 ? -8.433 0.349 1.803 1.00 74.44 106 HIS A CA 1
ATOM 901 C C . HIS A 1 106 ? -8.138 -0.483 3.059 1.00 74.44 106 HIS A C 1
ATOM 903 O O . HIS A 1 106 ? -9.055 -1.072 3.645 1.00 74.44 106 HIS A O 1
ATOM 909 N N . PHE A 1 107 ? -6.882 -0.485 3.508 1.00 73.75 107 PHE A N 1
ATOM 910 C CA . PHE A 1 107 ? -6.442 -1.167 4.716 1.00 73.75 107 PHE A CA 1
ATOM 911 C C . PHE A 1 107 ? -7.023 -0.501 5.964 1.00 73.75 107 PHE A C 1
ATOM 913 O O . PHE A 1 107 ? -7.651 -1.188 6.768 1.00 73.75 107 PHE A O 1
ATOM 920 N N . ASP A 1 108 ? -6.933 0.825 6.091 1.00 76.44 108 ASP A N 1
ATOM 921 C CA . ASP A 1 108 ? -7.490 1.564 7.228 1.00 76.44 108 ASP A CA 1
ATOM 922 C C . ASP A 1 108 ? -9.001 1.360 7.349 1.00 76.44 108 ASP A C 1
ATOM 924 O O . ASP A 1 108 ? -9.505 1.045 8.429 1.00 76.44 108 ASP A O 1
ATOM 928 N N . ARG A 1 109 ? -9.740 1.463 6.237 1.00 74.75 109 ARG A N 1
ATOM 929 C CA . ARG A 1 109 ? -11.201 1.317 6.259 1.00 74.75 109 ARG A CA 1
ATOM 930 C C . ARG A 1 109 ? -11.620 -0.100 6.643 1.00 74.75 109 ARG A C 1
ATOM 932 O O . ARG A 1 109 ? -12.495 -0.278 7.490 1.00 74.75 109 ARG A O 1
ATOM 939 N N . ARG A 1 110 ? -11.028 -1.122 6.018 1.00 72.31 110 ARG A N 1
ATOM 940 C CA . ARG A 1 110 ? -11.495 -2.507 6.179 1.00 72.31 110 ARG A CA 1
ATOM 941 C C . ARG A 1 110 ? -10.928 -3.171 7.424 1.00 72.31 110 ARG A C 1
ATOM 943 O O . ARG A 1 110 ? -11.657 -3.890 8.111 1.00 72.31 110 ARG A O 1
ATOM 950 N N . LEU A 1 111 ? -9.649 -2.939 7.714 1.00 72.31 111 LEU A N 1
ATOM 951 C CA . LEU A 1 111 ? -9.029 -3.454 8.924 1.00 72.31 111 LEU A CA 1
ATOM 952 C C . LEU A 1 111 ? -9.582 -2.714 10.134 1.00 72.31 111 LEU A C 1
ATOM 954 O O . LEU A 1 111 ? -9.993 -3.384 11.070 1.00 72.31 111 LEU A O 1
ATOM 958 N N . GLY A 1 112 ? -9.694 -1.381 10.076 1.00 72.31 112 GLY A N 1
ATOM 959 C CA . GLY A 1 112 ? -10.302 -0.569 11.129 1.00 72.31 112 GLY A CA 1
ATOM 960 C C . GLY A 1 112 ? -11.707 -1.046 11.487 1.00 72.31 112 GLY A C 1
ATOM 961 O O . GLY A 1 112 ? -11.934 -1.414 12.633 1.00 72.31 112 GLY A O 1
ATOM 962 N N . ALA A 1 113 ? -12.611 -1.158 10.509 1.00 72.69 113 ALA A N 1
ATOM 963 C CA . ALA A 1 113 ? -13.984 -1.606 10.758 1.00 72.69 113 ALA A CA 1
ATOM 964 C C . ALA A 1 113 ? -14.065 -3.032 11.334 1.00 72.69 113 ALA A C 1
ATOM 966 O O . ALA A 1 113 ? -14.829 -3.290 12.261 1.00 72.69 113 ALA A O 1
ATOM 967 N N . ARG A 1 114 ? -13.261 -3.977 10.824 1.00 70.50 114 ARG A N 1
ATOM 968 C CA . ARG A 1 114 ? -13.244 -5.350 11.362 1.00 70.50 114 ARG A CA 1
ATOM 969 C C . ARG A 1 114 ? -12.655 -5.420 12.764 1.00 70.50 114 ARG A C 1
ATOM 971 O O . ARG A 1 114 ? -13.154 -6.187 13.584 1.00 70.50 114 ARG A O 1
ATOM 978 N N . LEU A 1 115 ? -11.585 -4.672 13.030 1.00 72.00 115 LEU A N 1
ATOM 979 C CA . LEU A 1 115 ? -10.968 -4.632 14.352 1.00 72.00 115 LEU A CA 1
ATOM 980 C C . LEU A 1 115 ? -11.920 -4.002 15.361 1.00 72.00 115 LEU A C 1
ATOM 982 O O . LEU A 1 115 ? -12.018 -4.520 16.465 1.00 72.00 115 LEU A O 1
ATOM 986 N N . ASP A 1 116 ? -12.640 -2.954 14.965 1.00 77.88 116 ASP A N 1
ATOM 987 C CA . ASP A 1 116 ? -13.630 -2.295 15.809 1.00 77.88 116 ASP A CA 1
ATOM 988 C C . ASP A 1 116 ? -14.742 -3.273 16.201 1.00 77.88 116 ASP A C 1
ATOM 990 O O . ASP A 1 116 ? -14.923 -3.537 17.384 1.00 77.88 116 ASP A O 1
ATOM 994 N N . ILE A 1 117 ? -15.358 -3.960 15.230 1.00 76.81 117 ILE A N 1
ATOM 995 C CA . ILE A 1 117 ? -16.389 -4.983 15.490 1.00 76.81 117 ILE A CA 1
ATOM 996 C C . ILE A 1 117 ? -15.864 -6.100 16.404 1.00 76.81 117 ILE A C 1
ATOM 998 O O . ILE A 1 117 ? -16.520 -6.477 17.373 1.00 76.81 117 ILE A O 1
ATOM 1002 N N . LEU A 1 118 ? -14.675 -6.641 16.121 1.00 71.44 118 LEU A N 1
ATOM 1003 C CA . LEU A 1 118 ? -14.109 -7.744 16.905 1.00 71.44 118 LEU A CA 1
ATOM 1004 C C . LEU A 1 118 ? -13.744 -7.320 18.330 1.00 71.44 118 LEU A C 1
ATOM 1006 O O . LEU A 1 118 ? -13.944 -8.085 19.276 1.00 71.44 118 LEU A O 1
ATOM 1010 N N . VAL A 1 119 ? -13.186 -6.121 18.493 1.00 76.38 119 VAL A N 1
ATOM 1011 C CA . VAL A 1 119 ? -12.841 -5.568 19.803 1.00 76.38 119 VAL A CA 1
ATOM 1012 C C . VAL A 1 119 ? -14.108 -5.255 20.583 1.00 76.38 119 VAL A C 1
ATOM 1014 O O . VAL A 1 119 ? -14.195 -5.641 21.745 1.00 76.38 119 VAL A O 1
ATOM 1017 N N . GLN A 1 120 ? -15.095 -4.627 19.952 1.00 80.50 120 GLN A N 1
ATOM 1018 C CA . GLN A 1 120 ? -16.361 -4.263 20.573 1.00 80.50 120 GLN A CA 1
ATOM 1019 C C . GLN A 1 120 ? -17.127 -5.509 21.025 1.00 80.50 120 GLN A C 1
ATOM 1021 O O . GLN A 1 120 ? -17.497 -5.585 22.191 1.00 80.50 120 GLN A O 1
ATOM 1026 N N . ALA A 1 121 ? -17.239 -6.537 20.177 1.00 73.19 121 ALA A N 1
ATOM 1027 C CA . ALA A 1 121 ? -17.866 -7.810 20.538 1.00 73.19 121 ALA A CA 1
ATOM 1028 C C . ALA A 1 121 ? -17.130 -8.516 21.688 1.00 73.19 121 ALA A C 1
ATOM 1030 O O . ALA A 1 121 ? -17.744 -9.024 22.623 1.00 73.19 121 ALA A O 1
ATOM 1031 N N . ARG A 1 122 ? -15.791 -8.522 21.666 1.00 74.62 122 ARG A N 1
ATOM 1032 C CA . ARG A 1 122 ? -14.999 -9.157 22.728 1.00 74.62 122 ARG A CA 1
ATOM 1033 C C . ARG A 1 122 ? -15.072 -8.399 24.051 1.00 74.62 122 ARG A C 1
ATOM 1035 O O . ARG A 1 122 ? -15.022 -9.026 25.107 1.00 74.62 122 ARG A O 1
ATOM 1042 N N . ILE A 1 123 ? -15.120 -7.070 24.003 1.00 78.31 123 ILE A N 1
ATOM 1043 C CA . ILE A 1 123 ? -15.269 -6.232 25.193 1.00 78.31 123 ILE A CA 1
ATOM 1044 C C . ILE A 1 123 ? -16.678 -6.384 25.762 1.00 78.31 123 ILE A C 1
ATOM 1046 O O . ILE A 1 123 ? -16.775 -6.598 26.965 1.00 78.31 123 ILE A O 1
ATOM 1050 N N . ALA A 1 124 ? -17.719 -6.340 24.924 1.00 77.69 124 ALA A N 1
ATOM 1051 C CA . ALA A 1 124 ? -19.110 -6.536 25.331 1.00 77.69 124 ALA A CA 1
ATOM 1052 C C . ALA A 1 124 ? -19.279 -7.870 26.064 1.00 77.69 124 ALA A C 1
ATOM 1054 O O . ALA A 1 124 ? -19.548 -7.863 27.259 1.00 77.69 124 ALA A O 1
ATOM 1055 N N . ASN A 1 125 ? -18.909 -8.986 25.425 1.00 78.25 125 ASN A N 1
ATOM 1056 C CA . ASN A 1 125 ? -19.012 -10.314 26.040 1.00 78.25 125 ASN A CA 1
ATOM 1057 C C . ASN A 1 125 ? -18.255 -10.410 27.374 1.00 78.25 125 ASN A C 1
ATOM 1059 O O . ASN A 1 125 ? -18.722 -11.023 28.324 1.00 78.25 125 ASN A O 1
ATOM 1063 N N . ARG A 1 126 ? -17.073 -9.786 27.482 1.00 77.50 126 ARG A N 1
ATOM 1064 C CA . ARG A 1 126 ? -16.280 -9.833 28.720 1.00 77.50 126 ARG A CA 1
ATOM 1065 C C . ARG A 1 126 ? -16.865 -8.962 29.833 1.00 77.50 126 ARG A C 1
ATOM 1067 O O . ARG A 1 126 ? -16.612 -9.238 31.008 1.00 77.50 126 ARG A O 1
ATOM 1074 N N . ILE A 1 127 ? -17.533 -7.868 29.479 1.00 80.69 127 ILE A N 1
ATOM 1075 C CA . ILE A 1 127 ? -18.230 -7.009 30.435 1.00 80.69 127 ILE A CA 1
ATOM 1076 C C . ILE A 1 127 ? -19.493 -7.721 30.910 1.00 80.69 127 ILE A C 1
ATOM 1078 O O . ILE A 1 127 ? -19.657 -7.829 32.123 1.00 80.69 127 ILE A O 1
ATOM 1082 N N . ASP A 1 128 ? -20.287 -8.266 29.990 1.00 84.25 128 ASP A N 1
ATOM 1083 C CA . ASP A 1 128 ? -21.516 -9.009 30.285 1.00 84.25 128 ASP A CA 1
ATOM 1084 C C . ASP A 1 128 ? -21.221 -10.192 31.214 1.00 84.25 128 ASP A C 1
ATOM 1086 O O . ASP A 1 128 ? -21.702 -10.209 32.345 1.00 84.25 128 ASP A O 1
ATOM 1090 N N . ASP A 1 129 ? -20.259 -11.055 30.856 1.00 83.31 129 ASP A N 1
ATOM 1091 C CA . ASP A 1 129 ? -19.811 -12.177 31.700 1.00 83.31 129 ASP A CA 1
ATOM 1092 C C . ASP A 1 129 ? -19.413 -11.742 33.122 1.00 83.31 129 ASP A C 1
ATOM 1094 O O . ASP A 1 129 ? -19.525 -12.495 34.094 1.00 83.31 129 ASP A O 1
ATOM 1098 N N . ARG A 1 130 ? -18.842 -10.540 33.258 1.00 83.81 130 ARG A N 1
ATOM 1099 C CA . ARG A 1 130 ? -18.380 -10.024 34.550 1.00 83.81 130 ARG A CA 1
ATOM 1100 C C . ARG A 1 130 ? -19.527 -9.430 35.359 1.00 83.81 130 ARG A C 1
ATOM 1102 O O . ARG A 1 130 ? -19.477 -9.516 36.587 1.00 83.81 130 ARG A O 1
ATOM 1109 N N . ILE A 1 131 ? -20.491 -8.795 34.701 1.00 85.75 131 ILE A N 1
ATOM 1110 C CA . ILE A 1 131 ? -21.700 -8.265 35.329 1.00 85.75 131 ILE A CA 1
ATOM 1111 C C . ILE A 1 131 ? -22.546 -9.432 35.832 1.00 85.75 131 ILE A C 1
ATOM 1113 O O . ILE A 1 131 ? -22.846 -9.457 37.025 1.00 85.75 131 ILE A O 1
ATOM 1117 N N . ASP A 1 132 ? -22.799 -10.434 34.990 1.00 89.38 132 ASP A N 1
ATOM 1118 C CA . ASP A 1 132 ? -23.610 -11.608 35.323 1.00 89.38 132 ASP A CA 1
ATOM 1119 C C . ASP A 1 132 ? -23.073 -12.330 36.558 1.00 89.38 132 ASP A C 1
ATOM 1121 O O . ASP A 1 132 ? -23.783 -12.487 37.551 1.00 89.38 132 ASP A O 1
ATOM 1125 N N . ARG A 1 133 ? -21.768 -12.634 36.587 1.00 87.81 133 ARG A N 1
ATOM 1126 C CA . ARG A 1 133 ? -21.132 -13.257 37.764 1.00 87.81 133 ARG A CA 1
ATOM 1127 C C . ARG A 1 133 ? -21.279 -12.428 39.035 1.00 87.81 133 ARG A C 1
ATOM 1129 O O . ARG A 1 133 ? -21.351 -12.976 40.131 1.00 87.81 133 ARG A O 1
ATOM 1136 N N . ARG A 1 134 ? -21.252 -11.100 38.921 1.00 85.69 134 ARG A N 1
ATOM 1137 C CA . ARG A 1 134 ? -21.331 -10.206 40.082 1.00 85.69 134 ARG A CA 1
ATOM 1138 C C . ARG A 1 134 ? -22.765 -10.090 40.594 1.00 85.69 134 ARG A C 1
ATOM 1140 O O . ARG A 1 134 ? -22.956 -10.019 41.806 1.00 85.69 134 ARG A O 1
ATOM 1147 N N . ILE A 1 135 ? -23.744 -10.117 39.690 1.00 89.25 135 ILE A N 1
ATOM 1148 C CA . ILE A 1 135 ? -25.169 -10.209 40.019 1.00 89.25 135 ILE A CA 1
ATOM 1149 C C . ILE A 1 135 ? -25.457 -11.551 40.695 1.00 89.25 135 ILE A C 1
ATOM 1151 O O . ILE A 1 135 ? -26.050 -11.559 41.768 1.00 89.25 135 ILE A O 1
ATOM 1155 N N . GLU A 1 136 ? -24.972 -12.667 40.146 1.00 92.44 136 GLU A N 1
ATOM 1156 C CA . GLU A 1 136 ? -25.124 -13.996 40.755 1.00 92.44 136 GLU A CA 1
ATOM 1157 C C . GLU A 1 136 ? -24.535 -14.055 42.168 1.00 92.44 136 GLU A C 1
ATOM 1159 O O . GLU A 1 136 ? -25.192 -14.527 43.095 1.00 92.44 136 GLU A O 1
ATOM 1164 N N . GLN A 1 137 ? -23.326 -13.522 42.366 1.00 90.94 137 GLN A N 1
ATOM 1165 C CA . GLN A 1 137 ? -22.699 -13.443 43.690 1.00 90.94 137 GLN A CA 1
ATOM 1166 C C . GLN A 1 137 ? -23.517 -12.599 44.671 1.00 90.94 137 GLN A C 1
ATOM 1168 O O . GLN A 1 137 ? -23.665 -12.973 45.835 1.00 90.94 137 GLN A O 1
ATOM 1173 N N . TRP A 1 138 ? -24.054 -11.466 44.217 1.00 91.62 138 TRP A N 1
ATOM 1174 C CA . TRP A 1 138 ? -24.887 -10.603 45.048 1.00 91.62 138 TRP A CA 1
ATOM 1175 C C . TRP A 1 138 ? -26.225 -11.266 45.410 1.00 91.62 138 TRP A C 1
ATOM 1177 O O . TRP A 1 138 ? -26.631 -11.222 46.573 1.00 91.62 138 TRP A O 1
ATOM 1187 N N . LEU A 1 139 ? -26.873 -11.940 44.454 1.00 91.38 139 LEU A N 1
ATOM 1188 C CA . LEU A 1 139 ? -28.097 -12.719 44.676 1.00 91.38 139 LEU A CA 1
ATOM 1189 C C . LEU A 1 139 ? -27.863 -13.899 45.630 1.00 91.38 139 LEU A C 1
ATOM 1191 O O . LEU A 1 139 ? -28.693 -14.175 46.493 1.00 91.38 139 LEU A O 1
ATOM 1195 N N . ALA A 1 140 ? -26.722 -14.582 45.517 1.00 88.56 140 ALA A N 1
ATOM 1196 C CA . ALA A 1 140 ? -26.345 -15.648 46.440 1.00 88.56 140 ALA A CA 1
ATOM 1197 C C . ALA A 1 140 ? -26.142 -15.113 47.867 1.00 88.56 140 ALA A C 1
ATOM 1199 O O . ALA A 1 140 ? -26.702 -15.668 48.809 1.00 88.56 140 ALA A O 1
ATOM 1200 N N . ALA A 1 141 ? -25.414 -14.001 48.019 1.00 85.94 141 ALA A N 1
ATOM 1201 C CA . ALA A 1 141 ? -25.156 -13.374 49.315 1.00 85.94 141 ALA A CA 1
ATOM 1202 C C . ALA A 1 141 ? -26.425 -12.817 49.985 1.00 85.94 141 ALA A C 1
ATOM 1204 O O . ALA A 1 141 ? -26.546 -12.823 51.208 1.00 85.94 141 ALA A O 1
ATOM 1205 N N . THR A 1 142 ? -27.380 -12.314 49.199 1.00 86.31 142 THR A N 1
ATOM 1206 C CA . THR A 1 142 ? -28.671 -11.843 49.726 1.00 86.31 142 THR A CA 1
ATOM 1207 C C . THR A 1 142 ? -29.574 -12.999 50.134 1.00 86.31 142 THR A C 1
ATOM 1209 O O . THR A 1 142 ? -30.200 -12.901 51.189 1.00 86.31 142 THR A O 1
ATOM 1212 N N . ARG A 1 143 ? -29.594 -14.106 49.377 1.00 82.50 143 ARG A N 1
ATOM 1213 C CA . ARG A 1 143 ? -30.316 -15.334 49.757 1.00 82.50 143 ARG A CA 1
ATOM 1214 C C . ARG A 1 143 ? -29.780 -15.957 51.040 1.00 82.50 143 ARG A C 1
ATOM 1216 O O . ARG A 1 143 ? -30.571 -16.293 51.912 1.00 82.50 143 ARG A O 1
ATOM 1223 N N . THR A 1 144 ? -28.462 -16.081 51.195 1.00 74.00 144 THR A N 1
ATOM 1224 C CA . THR A 1 144 ? -27.888 -16.616 52.443 1.00 74.00 144 THR A CA 1
ATOM 1225 C C . THR A 1 144 ? -28.247 -15.739 53.638 1.00 74.00 144 THR A C 1
ATOM 1227 O O . THR A 1 144 ? -28.644 -16.257 54.674 1.00 74.00 144 THR A O 1
ATOM 1230 N N . ARG A 1 145 ? -28.222 -14.413 53.468 1.00 66.19 145 ARG A N 1
ATOM 1231 C CA . ARG A 1 145 ? -28.587 -13.461 54.524 1.00 66.19 145 ARG A CA 1
ATOM 1232 C C . ARG A 1 145 ? -30.076 -13.472 54.882 1.00 66.19 145 ARG A C 1
ATOM 1234 O O . ARG A 1 145 ? -30.421 -13.175 56.017 1.00 66.19 145 ARG A O 1
ATOM 1241 N N . THR A 1 146 ? -30.960 -13.785 53.931 1.00 65.12 146 THR A N 1
ATOM 1242 C CA . THR A 1 146 ? -32.397 -13.932 54.219 1.00 65.12 146 THR A CA 1
ATOM 1243 C C . THR A 1 146 ? -32.677 -15.234 54.953 1.00 65.12 146 THR A C 1
ATOM 1245 O O . THR A 1 146 ? -33.388 -15.198 55.948 1.00 65.12 146 THR A O 1
ATOM 1248 N N . VAL A 1 147 ? -32.069 -16.348 54.534 1.00 61.22 147 VAL A N 1
ATOM 1249 C CA . VAL A 1 147 ? -32.226 -17.654 55.199 1.00 61.22 147 VAL A CA 1
ATOM 1250 C C . VAL A 1 147 ? -31.699 -17.622 56.639 1.00 61.22 147 VAL A C 1
ATOM 1252 O O . VAL A 1 147 ? -32.350 -18.146 57.532 1.00 61.22 147 VAL A O 1
ATOM 1255 N N . GLU A 1 148 ? -30.584 -16.933 56.892 1.00 56.06 148 GLU A N 1
ATOM 1256 C CA . GLU A 1 148 ? -30.026 -16.754 58.244 1.00 56.06 148 GLU A CA 1
ATOM 1257 C C . GLU A 1 148 ? -30.888 -15.829 59.131 1.00 56.06 148 GLU A C 1
ATOM 1259 O O . GLU A 1 148 ? -30.909 -15.969 60.348 1.00 56.06 148 GLU A O 1
ATOM 1264 N N . ALA A 1 149 ? -31.664 -14.919 58.530 1.00 58.72 149 ALA A N 1
ATOM 1265 C CA . ALA A 1 149 ? -32.631 -14.077 59.240 1.00 58.72 149 ALA A CA 1
ATOM 1266 C C . ALA A 1 149 ? -33.998 -14.758 59.472 1.00 58.72 149 ALA A C 1
ATOM 1268 O O . ALA A 1 149 ? -34.860 -14.161 60.113 1.00 58.72 149 ALA A O 1
ATOM 1269 N N . THR A 1 150 ? -34.213 -15.975 58.953 1.00 53.56 150 THR A N 1
ATOM 1270 C CA . THR A 1 150 ? -35.464 -16.745 59.117 1.00 53.56 150 THR A CA 1
ATOM 1271 C C . THR A 1 150 ? -35.301 -18.001 59.983 1.00 53.56 150 THR A C 1
ATOM 1273 O O . THR A 1 150 ? -36.087 -18.940 59.856 1.00 53.56 150 THR A O 1
ATOM 1276 N N . GLU A 1 151 ? -34.326 -18.036 60.899 1.00 46.38 151 GLU A N 1
ATOM 1277 C CA . GLU A 1 151 ? -34.407 -19.001 62.004 1.00 46.38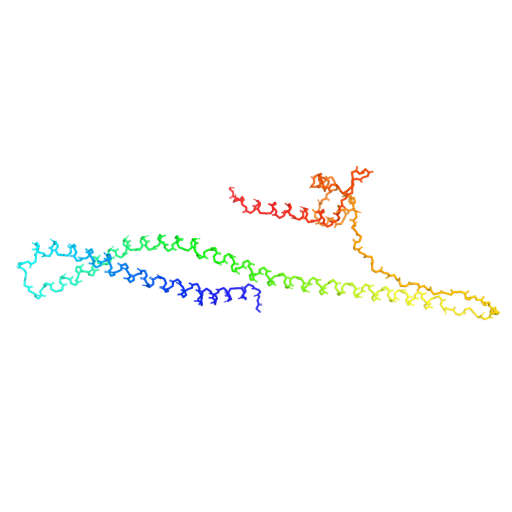 151 GLU A CA 1
ATOM 1278 C C . GLU A 1 151 ? -35.626 -18.676 62.894 1.00 46.38 151 GLU A C 1
ATOM 1280 O O . GLU A 1 151 ? -35.839 -17.513 63.253 1.00 46.38 151 GLU A O 1
ATOM 1285 N N . PRO A 1 152 ? -36.472 -19.673 63.220 1.00 49.59 152 PRO A N 1
ATOM 1286 C CA . PRO A 1 152 ? -37.794 -19.433 63.775 1.00 49.59 152 PRO A CA 1
ATOM 1287 C C . PRO A 1 152 ? -37.701 -19.126 65.270 1.00 49.59 152 PRO A C 1
ATOM 1289 O O . PRO A 1 152 ? -37.531 -20.020 66.098 1.00 49.59 152 PRO A O 1
ATOM 1292 N N . VAL A 1 153 ? -37.876 -17.856 65.633 1.00 50.28 153 VAL A N 1
ATOM 1293 C CA . VAL A 1 153 ? -38.389 -17.517 66.961 1.00 50.28 153 VAL A CA 1
ATOM 1294 C C . VAL A 1 153 ? -39.893 -17.752 66.910 1.00 50.28 153 VAL A C 1
ATOM 1296 O O . VAL A 1 153 ? -40.614 -17.060 66.192 1.00 50.28 153 VAL A O 1
ATOM 1299 N N . SER A 1 154 ? -40.330 -18.785 67.626 1.00 50.66 154 SER A N 1
ATOM 1300 C CA . SER A 1 154 ? -41.731 -19.112 67.853 1.00 50.66 154 SER A CA 1
ATOM 1301 C C . SER A 1 154 ? -42.526 -17.893 68.317 1.00 50.66 154 SER A C 1
ATOM 1303 O O . SER A 1 154 ? -42.243 -17.318 69.364 1.00 50.66 154 SER A O 1
ATOM 1305 N N . ASP A 1 155 ? -43.495 -17.537 67.479 1.00 48.91 155 ASP A N 1
ATOM 1306 C CA . ASP A 1 155 ? -44.911 -17.334 67.788 1.00 48.91 155 ASP A CA 1
ATOM 1307 C C . ASP A 1 155 ? -45.236 -16.754 69.175 1.00 48.91 155 ASP A C 1
ATOM 1309 O O . ASP A 1 155 ? -45.382 -17.483 70.153 1.00 48.91 155 ASP A O 1
ATOM 1313 N N . ASP A 1 156 ? -45.428 -15.433 69.221 1.00 44.09 156 ASP A N 1
ATOM 1314 C CA . ASP A 1 156 ? -46.531 -14.852 69.982 1.00 44.09 156 ASP A CA 1
ATOM 1315 C C . ASP A 1 156 ? -46.931 -13.463 69.439 1.00 44.09 156 ASP A C 1
ATOM 1317 O O . ASP A 1 156 ? -46.128 -12.537 69.337 1.00 44.09 156 ASP A O 1
ATOM 1321 N N . ALA A 1 157 ? -48.232 -13.348 69.163 1.00 41.47 157 ALA A N 1
ATOM 1322 C CA . ALA A 1 157 ? -49.073 -12.148 69.192 1.00 41.47 157 ALA A CA 1
ATOM 1323 C C . ALA A 1 157 ? -48.956 -11.037 68.110 1.00 41.47 157 ALA A C 1
ATOM 1325 O O . ALA A 1 157 ? -48.250 -10.044 68.239 1.00 41.47 157 ALA A O 1
ATOM 1326 N N . GLN A 1 158 ? -49.932 -11.128 67.196 1.00 50.88 158 GLN A N 1
ATOM 1327 C CA . GLN A 1 158 ? -50.937 -10.106 66.833 1.00 50.88 158 GLN A CA 1
ATOM 1328 C C . GLN A 1 158 ? -50.650 -8.987 65.802 1.00 50.88 158 GLN A C 1
ATOM 1330 O O . GLN A 1 158 ? -49.537 -8.486 65.675 1.00 50.88 158 GLN A O 1
ATOM 1335 N N . PRO A 1 159 ? -51.700 -8.584 65.040 1.00 51.41 159 PRO A N 1
ATOM 1336 C CA . PRO A 1 159 ? -51.574 -7.838 63.796 1.00 51.41 159 PRO A CA 1
ATOM 1337 C C . PRO A 1 159 ? -51.829 -6.339 63.991 1.00 51.41 159 PRO A C 1
ATOM 1339 O O . PRO A 1 159 ? -52.785 -5.942 64.657 1.00 51.41 159 PRO A O 1
ATOM 1342 N N . LEU A 1 160 ? -51.042 -5.499 63.319 1.00 42.06 160 LEU A N 1
ATOM 1343 C CA . LEU A 1 160 ? -51.389 -4.097 63.114 1.00 42.06 160 LEU A CA 1
ATOM 1344 C C . LEU A 1 160 ? -51.229 -3.707 61.645 1.00 42.06 160 LEU A C 1
ATOM 1346 O O . LEU A 1 160 ? -50.141 -3.638 61.083 1.00 42.06 160 LEU A O 1
ATOM 1350 N N . THR A 1 161 ? -52.398 -3.473 61.064 1.00 50.69 161 THR A N 1
ATOM 1351 C CA . THR A 1 161 ? -52.750 -2.601 59.949 1.00 50.69 161 THR A CA 1
ATOM 1352 C C . THR A 1 161 ? -51.767 -1.452 59.711 1.00 50.69 161 THR A C 1
ATOM 1354 O O . THR A 1 161 ? -51.580 -0.629 60.603 1.00 50.69 161 THR A O 1
ATOM 1357 N N . GLN A 1 162 ? -51.258 -1.321 58.481 1.00 39.41 162 GLN A N 1
ATOM 1358 C CA . GLN A 1 162 ? -50.951 -0.023 57.863 1.00 39.41 162 GLN A CA 1
ATOM 1359 C C . GLN A 1 162 ? -50.708 -0.171 56.349 1.00 39.41 162 GLN A C 1
ATOM 1361 O O . GLN A 1 162 ? -49.677 -0.666 55.906 1.00 39.41 162 GLN A O 1
ATOM 1366 N N . GLU A 1 163 ? -51.679 0.288 55.559 1.00 46.19 163 GLU A N 1
ATOM 1367 C CA . GLU A 1 163 ? -51.441 0.873 54.231 1.00 46.19 163 GLU A CA 1
ATOM 1368 C C . GLU A 1 163 ? -50.671 2.198 54.411 1.00 46.19 163 GLU A C 1
ATOM 1370 O O . GLU A 1 163 ? -50.904 2.884 55.416 1.00 46.19 163 GLU A O 1
ATOM 1375 N N . PRO A 1 164 ? -49.774 2.593 53.478 1.00 50.19 164 PRO A N 1
ATOM 1376 C CA . PRO A 1 164 ? -50.263 3.300 52.286 1.00 50.19 164 PRO A CA 1
ATOM 1377 C C . PRO A 1 164 ? -49.429 3.162 50.984 1.00 50.19 164 PRO A C 1
ATOM 1379 O O . PRO A 1 164 ? -48.205 3.199 51.000 1.00 50.19 164 PRO A O 1
ATOM 1382 N N . SER A 1 165 ? -50.156 3.172 49.858 1.00 47.62 165 SER A N 1
ATOM 1383 C CA . SER A 1 165 ? -49.931 3.944 48.613 1.00 47.62 165 SER A CA 1
ATOM 1384 C C . SER A 1 165 ? -48.655 3.795 47.742 1.00 47.62 165 SER A C 1
ATOM 1386 O O . SER A 1 165 ? -47.581 3.420 48.203 1.00 47.62 165 SER A O 1
ATOM 1388 N N . PRO A 1 166 ? -48.776 4.090 46.425 1.00 53.00 166 PRO A N 1
ATOM 1389 C CA . PRO A 1 166 ? -47.963 3.498 45.366 1.00 53.00 166 PRO A CA 1
ATOM 1390 C C . PRO A 1 166 ? -46.691 4.303 45.075 1.00 53.00 166 PRO A C 1
ATOM 1392 O O . PRO A 1 166 ? -46.727 5.528 44.949 1.00 53.00 166 PRO A O 1
ATOM 1395 N N . GLN A 1 167 ? -45.561 3.608 44.931 1.00 43.34 167 GLN A N 1
ATOM 1396 C CA . GLN A 1 167 ? -44.301 4.220 44.517 1.00 43.34 167 GLN A CA 1
ATOM 1397 C C . GLN A 1 167 ? -44.183 4.262 42.994 1.00 43.34 167 GLN A C 1
ATOM 1399 O O . GLN A 1 167 ? -44.223 3.246 42.304 1.00 43.34 167 GLN A O 1
ATOM 1404 N N . SER A 1 168 ? -44.037 5.495 42.527 1.00 51.19 168 SER A N 1
ATOM 1405 C CA . SER A 1 168 ? -43.727 5.954 41.184 1.00 51.19 168 SER A CA 1
ATOM 1406 C C . SER A 1 168 ? -42.544 5.230 40.533 1.00 51.19 168 SER A C 1
ATOM 1408 O O . SER A 1 168 ? -41.520 4.979 41.170 1.00 51.19 168 SER A O 1
ATOM 1410 N N . GLU A 1 169 ? -42.671 4.995 39.226 1.00 53.38 169 GLU A N 1
ATOM 1411 C CA . GLU A 1 169 ? -41.576 4.666 38.308 1.00 53.38 169 GLU A CA 1
ATOM 1412 C C . GLU A 1 169 ? -40.398 5.651 38.452 1.00 53.38 169 GLU A C 1
ATOM 1414 O O . GLU A 1 169 ? -40.613 6.869 38.441 1.00 53.38 169 GLU A O 1
ATOM 1419 N N . PRO A 1 170 ? -39.138 5.181 38.512 1.00 50.22 170 PRO A N 1
ATOM 1420 C CA . PRO A 1 170 ? -37.994 6.043 38.300 1.00 50.22 170 PRO A CA 1
ATOM 1421 C C . PRO A 1 170 ? -37.686 6.116 36.804 1.00 50.22 170 PRO A C 1
ATOM 1423 O O . PRO A 1 170 ? -37.212 5.159 36.193 1.00 50.22 170 PRO A O 1
ATOM 1426 N N . ALA A 1 171 ? -37.929 7.299 36.244 1.00 47.38 171 ALA A N 1
ATOM 1427 C CA . ALA A 1 171 ? -37.374 7.738 34.975 1.00 47.38 171 ALA A CA 1
ATOM 1428 C C . ALA A 1 171 ? -35.850 7.513 34.933 1.00 47.38 171 ALA A C 1
ATOM 1430 O O . ALA A 1 171 ? -35.134 7.830 35.889 1.00 47.38 171 ALA A O 1
ATOM 1431 N N . GLU A 1 172 ? -35.368 6.989 33.806 1.00 45.59 172 GLU A N 1
ATOM 1432 C CA . GLU A 1 172 ? -33.949 6.844 33.479 1.00 45.59 172 GLU A CA 1
ATOM 1433 C C . GLU A 1 172 ? -33.174 8.149 33.745 1.00 45.59 172 GLU A C 1
ATOM 1435 O O . GLU A 1 172 ? -33.463 9.180 33.127 1.00 45.59 172 GLU A O 1
ATOM 1440 N N . PRO A 1 173 ? -32.149 8.145 34.617 1.00 49.44 173 PRO A N 1
ATOM 1441 C CA . PRO A 1 173 ? -31.253 9.278 34.720 1.00 49.44 173 PRO A CA 1
ATOM 1442 C C . PRO A 1 173 ? -30.287 9.267 33.529 1.00 49.44 173 PRO A C 1
ATOM 1444 O O . PRO A 1 173 ? -29.504 8.333 33.342 1.00 49.44 173 PRO A O 1
ATOM 1447 N N . ALA A 1 174 ? -30.311 10.350 32.751 1.00 55.88 174 ALA A N 1
ATOM 1448 C CA . ALA A 1 174 ? -29.255 10.700 31.805 1.00 55.88 174 ALA A CA 1
ATOM 1449 C C . ALA A 1 174 ? -27.865 10.528 32.462 1.00 55.88 174 ALA A C 1
ATOM 1451 O O . ALA A 1 174 ? -27.722 10.805 33.658 1.00 55.88 174 ALA A O 1
ATOM 1452 N N . PRO A 1 175 ? -26.835 10.074 31.721 1.00 54.72 175 PRO A N 1
ATOM 1453 C CA . PRO A 1 175 ? -25.565 9.654 32.301 1.00 54.72 175 PRO A CA 1
ATOM 1454 C C . PRO A 1 175 ? -24.935 10.799 33.093 1.00 54.72 175 PRO A C 1
ATOM 1456 O O . PRO A 1 175 ? -24.447 11.777 32.526 1.00 54.72 175 PRO A O 1
ATOM 1459 N N . ALA A 1 176 ? -24.955 10.672 34.421 1.00 53.50 176 ALA A N 1
ATOM 1460 C CA . ALA A 1 176 ? -24.352 11.628 35.328 1.00 53.50 176 ALA A CA 1
ATOM 1461 C C . ALA A 1 176 ? -22.864 11.759 34.987 1.00 53.50 176 ALA A C 1
ATOM 1463 O O . ALA A 1 176 ? -22.080 10.820 35.159 1.00 53.50 176 ALA A O 1
ATOM 1464 N N . GLU A 1 177 ? -22.478 12.928 34.478 1.00 68.38 177 GLU A N 1
ATOM 1465 C CA . GLU A 1 177 ? -21.097 13.273 34.167 1.00 68.38 177 GLU A CA 1
ATOM 1466 C C . GLU A 1 177 ? -20.239 13.091 35.425 1.00 68.38 177 GLU A C 1
ATOM 1468 O O . GLU A 1 177 ? -20.208 13.932 36.323 1.00 68.38 177 GLU A O 1
ATOM 1473 N N . THR A 1 178 ? -19.560 11.947 35.523 1.00 86.75 178 THR A N 1
ATOM 1474 C CA . THR A 1 178 ? -18.834 11.577 36.736 1.00 86.75 178 THR A CA 1
ATOM 1475 C C . THR A 1 178 ? -17.591 12.457 36.850 1.00 86.75 178 THR A C 1
ATOM 1477 O O . THR A 1 178 ? -16.615 12.302 36.106 1.00 86.75 178 THR A O 1
ATOM 1480 N N . LEU A 1 179 ? -17.649 13.426 37.762 1.00 89.06 179 LEU A N 1
ATOM 1481 C CA . LEU A 1 179 ? -16.536 14.304 38.095 1.00 89.06 179 LEU A CA 1
ATOM 1482 C C . LEU A 1 179 ? -15.619 13.610 39.099 1.00 89.06 179 LEU A C 1
ATOM 1484 O O . LEU A 1 179 ? -16.050 13.223 40.179 1.00 89.06 179 LEU A O 1
ATOM 1488 N N . VAL A 1 180 ? -14.340 13.508 38.757 1.00 89.62 180 VAL A N 1
ATOM 1489 C CA . VAL A 1 180 ? -13.308 12.856 39.575 1.00 89.62 180 VAL A CA 1
ATOM 1490 C C . VAL A 1 180 ? -12.142 13.796 39.824 1.00 89.62 180 VAL A C 1
ATOM 1492 O O . VAL A 1 180 ? -11.781 14.640 38.997 1.00 89.62 180 VAL A O 1
ATOM 1495 N N . THR A 1 181 ? -11.524 13.646 40.986 1.00 91.12 181 THR A N 1
ATOM 1496 C CA . THR A 1 181 ? -10.294 14.346 41.348 1.00 91.12 181 THR A CA 1
ATOM 1497 C C . THR A 1 181 ? -9.076 13.691 40.694 1.00 91.12 181 THR A C 1
ATOM 1499 O O . THR A 1 181 ? -9.081 12.522 40.305 1.00 91.12 181 THR A O 1
ATOM 1502 N N . ALA A 1 182 ? -7.966 14.428 40.604 1.00 87.19 182 ALA A N 1
ATOM 1503 C CA . ALA A 1 182 ? -6.715 13.874 40.077 1.00 87.19 182 ALA A CA 1
ATOM 1504 C C . ALA A 1 182 ? -6.147 12.710 40.916 1.00 87.19 182 ALA A C 1
ATOM 1506 O O . ALA A 1 182 ? -5.364 11.921 40.391 1.00 87.19 182 ALA A O 1
ATOM 1507 N N . ALA A 1 183 ? -6.491 12.626 42.206 1.00 87.62 183 ALA A N 1
ATOM 1508 C CA . ALA A 1 183 ? -6.068 11.534 43.081 1.00 87.62 183 ALA A CA 1
ATOM 1509 C C . ALA A 1 183 ? -6.854 10.250 42.781 1.00 87.62 183 ALA A C 1
ATOM 1511 O O . ALA A 1 183 ? -6.250 9.198 42.594 1.00 87.62 183 ALA A O 1
ATOM 1512 N N . GLU A 1 184 ? -8.175 10.357 42.628 1.00 88.88 184 GLU A N 1
ATOM 1513 C CA . GLU A 1 184 ? -9.039 9.234 42.238 1.00 88.88 184 GLU A CA 1
ATOM 1514 C C . GLU A 1 184 ? -8.691 8.728 40.835 1.00 88.88 184 GLU A C 1
ATOM 1516 O O . GLU A 1 184 ? -8.512 7.529 40.638 1.00 88.88 184 GLU A O 1
ATOM 1521 N N . LEU A 1 185 ? -8.475 9.637 39.876 1.00 87.81 185 LEU A N 1
ATOM 1522 C CA . LEU A 1 185 ? -7.986 9.290 38.537 1.00 87.81 185 LEU A CA 1
ATOM 1523 C C . LEU A 1 185 ? -6.635 8.564 38.580 1.00 87.81 185 LEU A C 1
ATOM 1525 O O . LEU A 1 185 ? -6.422 7.628 37.815 1.00 87.81 185 LEU A O 1
ATOM 1529 N N . ALA A 1 186 ? -5.721 8.969 39.464 1.00 87.31 186 ALA A N 1
ATOM 1530 C CA . ALA A 1 186 ? -4.448 8.271 39.639 1.00 87.31 186 ALA A CA 1
ATOM 1531 C C . ALA A 1 186 ? -4.637 6.865 40.236 1.00 87.31 186 ALA A C 1
ATOM 1533 O O . ALA A 1 186 ? -3.951 5.939 39.812 1.00 87.31 186 ALA A O 1
ATOM 1534 N N . GLY A 1 187 ? -5.588 6.689 41.160 1.00 88.19 187 GLY A N 1
ATOM 1535 C CA . GLY A 1 187 ? -5.959 5.379 41.702 1.00 88.19 187 GLY A CA 1
ATOM 1536 C C . GLY A 1 187 ? -6.553 4.448 40.640 1.00 88.19 187 GLY A C 1
ATOM 1537 O O . GLY A 1 187 ? -6.105 3.309 40.493 1.00 88.19 187 GLY A O 1
ATOM 1538 N N . LEU A 1 188 ? -7.488 4.958 39.831 1.00 86.81 188 LEU A N 1
ATOM 1539 C CA . LEU A 1 188 ? -8.091 4.222 38.711 1.00 86.81 188 LEU A CA 1
ATOM 1540 C C . LEU A 1 188 ? -7.061 3.849 37.634 1.00 86.81 188 LEU A C 1
ATOM 1542 O O . LEU A 1 188 ? -7.171 2.803 37.000 1.00 86.81 188 LEU A O 1
ATOM 1546 N N . LEU A 1 189 ? -6.033 4.682 37.448 1.00 83.25 189 LEU A N 1
ATOM 1547 C CA . LEU A 1 189 ? -4.938 4.471 36.497 1.00 83.25 189 LEU A CA 1
ATOM 1548 C C . LEU A 1 189 ? -3.669 3.903 37.152 1.00 83.25 189 LEU A C 1
ATOM 1550 O O . LEU A 1 189 ? -2.575 4.043 36.596 1.00 83.25 189 LEU A O 1
ATOM 1554 N N . SER A 1 190 ? -3.790 3.253 38.310 1.00 77.81 190 SER A N 1
ATOM 1555 C CA . SER A 1 190 ? -2.659 2.681 39.057 1.00 77.81 190 SER A CA 1
ATOM 1556 C C . SER A 1 190 ? -1.791 1.741 38.208 1.00 77.81 190 SER A C 1
ATOM 1558 O O . SER A 1 190 ? -0.565 1.789 38.305 1.00 77.81 190 SER A O 1
ATOM 1560 N N . GLY A 1 191 ? -2.389 0.997 37.270 1.00 79.62 191 GLY A N 1
ATOM 1561 C CA . GLY A 1 191 ? -1.668 0.148 36.309 1.00 7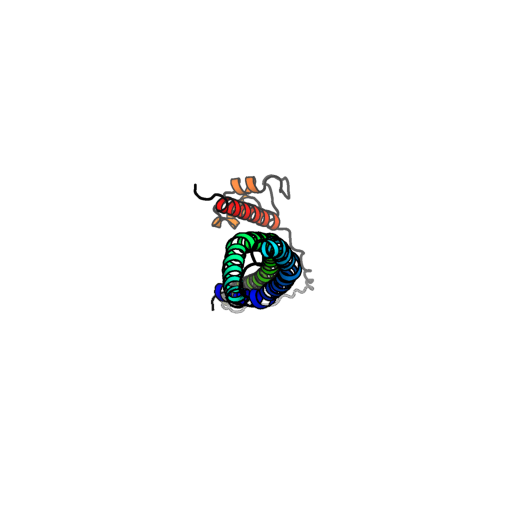9.62 191 GLY A CA 1
ATOM 1562 C C . GLY A 1 191 ? -0.744 0.888 35.324 1.00 79.62 191 GLY A C 1
ATOM 1563 O O . GLY A 1 191 ? 0.046 0.256 34.632 1.00 79.62 191 GLY A O 1
ATOM 1564 N N . LEU A 1 192 ? -0.814 2.222 35.242 1.00 76.25 192 LEU A N 1
ATOM 1565 C CA . LEU A 1 192 ? 0.042 3.053 34.382 1.00 76.25 192 LEU A CA 1
ATOM 1566 C C . LEU A 1 192 ? 1.168 3.767 35.153 1.00 76.25 192 LEU A C 1
ATOM 1568 O O . LEU A 1 192 ? 1.888 4.570 34.553 1.00 76.25 192 LEU A O 1
ATOM 1572 N N . HIS A 1 193 ? 1.318 3.509 36.460 1.00 82.00 193 HIS A N 1
ATOM 1573 C CA . HIS A 1 193 ? 2.295 4.168 37.342 1.00 82.00 193 HIS A CA 1
ATOM 1574 C C . HIS A 1 193 ? 2.268 5.709 37.235 1.00 82.00 193 HIS A C 1
ATOM 1576 O O . HIS A 1 193 ? 3.301 6.389 37.217 1.00 82.00 193 HIS A O 1
ATOM 1582 N N . LEU A 1 194 ? 1.070 6.289 37.113 1.00 84.00 194 LEU A N 1
ATOM 1583 C CA . LEU A 1 194 ? 0.872 7.735 37.020 1.00 84.00 194 LEU A CA 1
ATOM 1584 C C . LEU A 1 194 ? 0.478 8.299 38.388 1.00 84.00 194 LEU A C 1
ATOM 1586 O O . LEU A 1 194 ? -0.668 8.188 38.802 1.00 84.00 194 LEU A O 1
ATOM 1590 N N . GLY A 1 195 ? 1.410 8.966 39.071 1.00 89.44 195 GLY A N 1
ATOM 1591 C CA . GLY A 1 195 ? 1.091 9.698 40.301 1.00 89.44 195 GLY A CA 1
ATOM 1592 C C . GLY A 1 195 ? 0.159 10.897 40.058 1.00 89.44 195 GLY A C 1
ATOM 1593 O O . GLY A 1 195 ? 0.169 11.501 38.979 1.00 89.44 195 GLY A O 1
ATOM 1594 N N . ALA A 1 196 ? -0.597 11.302 41.084 1.00 87.56 196 ALA A N 1
ATOM 1595 C CA . ALA A 1 196 ? -1.577 12.395 41.012 1.00 87.56 196 ALA A CA 1
ATOM 1596 C C . ALA A 1 196 ? -0.989 13.727 40.499 1.00 87.56 196 ALA A C 1
ATOM 1598 O O . ALA A 1 196 ? -1.647 14.460 39.759 1.00 87.56 196 ALA A O 1
ATOM 1599 N N . SER A 1 197 ? 0.271 14.033 40.826 1.00 87.19 197 SER A N 1
ATOM 1600 C CA . SER A 1 197 ? 0.982 15.217 40.315 1.00 87.19 197 SER A CA 1
ATOM 1601 C C . SER A 1 197 ? 1.154 15.180 38.795 1.00 87.19 197 SER A C 1
ATOM 1603 O O . SER A 1 197 ? 1.009 16.195 38.113 1.00 87.19 197 SER A O 1
ATOM 1605 N N . ARG A 1 198 ? 1.407 13.992 38.239 1.00 86.12 198 ARG A N 1
ATOM 1606 C CA . ARG A 1 198 ? 1.571 13.789 36.799 1.00 86.12 198 ARG A CA 1
ATOM 1607 C C . ARG A 1 198 ? 0.234 13.860 36.073 1.00 86.12 198 ARG A C 1
ATOM 1609 O O . ARG A 1 198 ? 0.173 14.459 35.004 1.00 86.12 198 ARG A O 1
ATOM 1616 N N . VAL A 1 199 ? -0.832 13.323 36.668 1.00 87.56 199 VAL A N 1
ATOM 1617 C CA . VAL A 1 199 ? -2.206 13.472 36.157 1.00 87.56 199 VAL A CA 1
ATOM 1618 C C . VAL A 1 199 ? -2.594 14.954 36.092 1.00 87.56 199 VAL A C 1
ATOM 1620 O O . VAL A 1 199 ? -3.007 15.425 35.034 1.00 87.56 199 VAL A O 1
ATOM 1623 N N . ARG A 1 200 ? -2.336 15.733 37.153 1.00 87.56 200 ARG A N 1
ATOM 1624 C CA . ARG A 1 200 ? -2.561 17.193 37.150 1.00 87.56 200 ARG A CA 1
ATOM 1625 C C . ARG A 1 200 ? -1.773 17.913 36.058 1.00 87.56 200 ARG A C 1
ATOM 1627 O O . ARG A 1 200 ? -2.324 18.767 35.371 1.00 87.56 200 ARG A O 1
ATOM 1634 N N . ALA A 1 201 ? -0.502 17.562 35.861 1.00 88.38 201 ALA A N 1
ATOM 1635 C CA . ALA A 1 201 ? 0.313 18.150 34.797 1.00 88.38 201 ALA A CA 1
ATOM 1636 C C . ALA A 1 201 ? -0.207 17.796 33.390 1.00 88.38 201 ALA A C 1
ATOM 1638 O O . ALA A 1 201 ? -0.108 18.602 32.463 1.00 88.38 201 ALA A O 1
ATOM 1639 N N . LEU A 1 202 ? -0.771 16.597 33.214 1.00 86.19 202 LEU A N 1
ATOM 1640 C CA . LEU A 1 202 ? -1.345 16.160 31.941 1.00 86.19 202 LEU A CA 1
ATOM 1641 C C . LEU A 1 202 ? -2.683 16.839 31.626 1.00 86.19 202 LEU A C 1
ATOM 1643 O O . LEU A 1 202 ? -2.943 17.097 30.450 1.00 86.19 202 LEU A O 1
ATOM 1647 N N . LEU A 1 203 ? -3.478 17.142 32.653 1.00 88.19 203 LEU A N 1
ATOM 1648 C CA . LEU A 1 203 ? -4.824 17.714 32.546 1.00 88.19 203 LEU A CA 1
ATOM 1649 C C . LEU A 1 203 ? -4.884 19.221 32.853 1.00 88.19 203 LEU A C 1
ATOM 1651 O O . LEU A 1 203 ? -5.968 19.781 33.008 1.00 88.19 203 LEU A O 1
ATOM 1655 N N . LYS A 1 204 ? -3.735 19.900 32.947 1.00 88.06 204 LYS A N 1
ATOM 1656 C CA . LYS A 1 204 ? -3.676 21.346 33.206 1.00 88.06 204 LYS A CA 1
ATOM 1657 C C . LYS A 1 204 ? -4.495 22.110 32.153 1.00 88.06 204 LYS A C 1
ATOM 1659 O O . LYS A 1 204 ? -4.239 21.964 30.958 1.00 88.06 204 LYS A O 1
ATOM 1664 N N . GLY A 1 205 ? -5.457 22.917 32.612 1.00 85.62 205 GLY A N 1
ATOM 1665 C CA . GLY A 1 205 ? -6.342 23.719 31.756 1.00 85.62 205 GLY A CA 1
ATOM 1666 C C . GLY A 1 205 ? -7.578 22.986 31.222 1.00 85.62 205 GLY A C 1
ATOM 1667 O O . GLY A 1 205 ? -8.189 23.471 30.279 1.00 85.62 205 GLY A O 1
ATOM 1668 N N . GLN A 1 206 ? -7.925 21.813 31.762 1.00 83.44 206 GLN A N 1
ATOM 1669 C CA . GLN A 1 206 ? -9.117 21.026 31.387 1.00 83.44 206 GLN A CA 1
ATOM 1670 C C . GLN A 1 206 ? -9.989 20.723 32.608 1.00 83.44 206 GLN A C 1
ATOM 1672 O O . GLN A 1 206 ? -10.509 19.625 32.783 1.00 83.44 206 GLN A O 1
ATOM 1677 N N . GLU A 1 207 ? -10.055 21.687 33.514 1.00 86.81 207 GLU A N 1
ATOM 1678 C CA . GLU A 1 207 ? -10.785 21.569 34.768 1.00 86.81 207 GLU A CA 1
ATOM 1679 C C . GLU A 1 207 ? -12.259 21.824 34.481 1.00 86.81 207 GLU A C 1
ATOM 1681 O O . GLU A 1 207 ? -12.612 22.886 33.976 1.00 86.81 207 GLU A O 1
ATOM 1686 N N . ALA A 1 208 ? -13.106 20.844 34.788 1.00 80.44 208 ALA A N 1
ATOM 1687 C CA . ALA A 1 208 ? -14.552 20.991 34.642 1.00 80.44 208 ALA A CA 1
ATOM 1688 C C . ALA A 1 208 ? -15.110 21.941 35.710 1.00 80.44 208 ALA A C 1
ATOM 1690 O O . ALA A 1 208 ? -16.066 22.668 35.474 1.00 80.44 208 ALA A O 1
ATOM 1691 N N . VAL A 1 209 ? -14.469 21.955 36.882 1.00 83.62 209 VAL A N 1
ATOM 1692 C CA . VAL A 1 209 ? -14.765 22.880 37.974 1.00 83.62 209 VAL A CA 1
ATOM 1693 C C . VAL A 1 209 ? -13.439 23.429 38.491 1.00 83.62 209 VAL A C 1
ATOM 1695 O O . VAL A 1 209 ? -12.571 22.660 38.910 1.00 83.62 209 VAL A O 1
ATOM 1698 N N . GLN A 1 210 ? -13.283 24.756 38.484 1.00 77.62 210 GLN A N 1
ATOM 1699 C CA . GLN A 1 210 ? -12.082 25.457 38.972 1.00 77.62 210 GLN A CA 1
ATOM 1700 C C . GLN A 1 210 ? -12.004 25.522 40.514 1.00 77.62 210 GLN A C 1
ATOM 1702 O O . GLN A 1 210 ? -11.402 26.431 41.082 1.00 77.62 210 GLN A O 1
ATOM 1707 N N . SER A 1 211 ? -12.614 24.566 41.219 1.00 77.62 211 SER A N 1
ATOM 1708 C CA . SER A 1 211 ? -12.545 24.470 42.677 1.00 77.62 211 SER A CA 1
ATOM 1709 C C . SER A 1 211 ? -11.259 23.765 43.124 1.00 77.62 211 SER A C 1
ATOM 1711 O O . SER A 1 211 ? -10.605 23.052 42.361 1.00 77.62 211 SER A O 1
ATOM 1713 N N . ARG A 1 212 ? -10.849 23.981 44.379 1.00 80.62 212 ARG A N 1
ATOM 1714 C CA . ARG A 1 212 ? -9.792 23.193 45.029 1.00 80.62 212 ARG A CA 1
ATOM 1715 C C . ARG A 1 212 ? -10.471 22.155 45.935 1.00 80.62 212 ARG A C 1
ATOM 1717 O O . ARG A 1 212 ? -11.148 22.576 46.865 1.00 80.62 212 ARG A O 1
ATOM 1724 N N . PRO A 1 213 ? -10.302 20.837 45.709 1.00 77.31 213 PRO A N 1
ATOM 1725 C CA . PRO A 1 213 ? -9.468 20.191 44.691 1.00 77.31 213 PRO A CA 1
ATOM 1726 C C . PRO A 1 213 ? -10.093 20.202 43.286 1.00 77.31 213 PRO A C 1
ATOM 1728 O O . PRO A 1 213 ? -11.296 20.026 43.123 1.00 77.31 213 PRO A O 1
ATOM 1731 N N . LYS A 1 214 ? -9.233 20.346 42.269 1.00 88.25 214 LYS A N 1
ATOM 1732 C CA . LYS A 1 214 ? -9.610 20.401 40.848 1.00 88.25 214 LYS A CA 1
ATOM 1733 C C . LYS A 1 214 ? -10.319 19.119 40.416 1.00 88.25 214 LYS A C 1
ATOM 1735 O O . LYS A 1 214 ? -9.794 18.025 40.658 1.00 88.25 214 LYS A O 1
ATOM 1740 N N . ARG A 1 215 ? -11.470 19.262 39.753 1.00 89.44 215 ARG A N 1
ATOM 1741 C CA . ARG A 1 215 ? -12.290 18.146 39.259 1.00 89.44 215 ARG A CA 1
ATOM 1742 C C . ARG A 1 215 ? -12.283 18.081 37.737 1.00 89.44 215 ARG A C 1
ATOM 1744 O O . ARG A 1 215 ? -12.297 19.106 37.052 1.00 89.44 215 ARG A O 1
ATOM 1751 N N . TYR A 1 216 ? -12.272 16.861 37.223 1.00 89.81 216 TYR A N 1
ATOM 1752 C CA . TYR A 1 216 ? -12.185 16.549 35.803 1.00 89.81 216 TYR A CA 1
ATOM 1753 C C . TYR A 1 216 ? -13.329 15.612 35.425 1.00 89.81 216 TYR A C 1
ATOM 1755 O O . TYR A 1 216 ? -13.685 14.732 36.208 1.00 89.81 216 TYR A O 1
ATOM 1763 N N . ARG A 1 217 ? -13.880 15.767 34.220 1.00 89.81 217 ARG A N 1
ATOM 1764 C CA . ARG A 1 217 ? -14.799 14.774 33.654 1.00 89.81 217 ARG A CA 1
ATOM 1765 C C . ARG A 1 217 ? -14.013 13.497 33.362 1.00 89.81 217 ARG A C 1
ATOM 1767 O O . ARG A 1 217 ? -12.987 13.556 32.681 1.00 89.81 217 ARG A O 1
ATOM 1774 N N . LEU A 1 218 ? -14.470 12.359 33.891 1.00 88.12 218 LEU A N 1
ATOM 1775 C CA . LEU A 1 218 ? -13.758 11.079 33.786 1.00 88.12 218 LEU A CA 1
ATOM 1776 C C . LEU A 1 218 ? -13.446 10.707 32.327 1.00 88.12 218 LEU A C 1
ATOM 1778 O O . LEU A 1 218 ? -12.303 10.368 32.015 1.00 88.12 218 LEU A O 1
ATOM 1782 N N . GLY A 1 219 ? -14.444 10.817 31.442 1.00 83.88 219 GLY A N 1
ATOM 1783 C CA . GLY A 1 219 ? -14.315 10.481 30.021 1.00 83.88 219 GLY A CA 1
ATOM 1784 C C . GLY A 1 219 ? -13.249 11.319 29.311 1.00 83.88 219 GLY A C 1
ATOM 1785 O O . GLY A 1 219 ? -12.312 10.772 28.724 1.00 83.88 219 GLY A O 1
ATOM 1786 N N . ASP A 1 220 ? -13.324 12.643 29.452 1.00 85.19 220 ASP A N 1
ATOM 1787 C CA . ASP A 1 220 ? -12.387 13.577 28.814 1.00 85.19 220 ASP A CA 1
ATOM 1788 C C . ASP A 1 220 ? -10.958 13.414 29.346 1.00 85.19 220 ASP A C 1
ATOM 1790 O O . ASP A 1 220 ? -9.979 13.431 28.589 1.00 85.19 220 ASP A O 1
ATOM 1794 N N . ALA A 1 221 ? -10.823 13.216 30.662 1.00 85.88 221 ALA A N 1
ATOM 1795 C CA . ALA A 1 221 ? -9.539 12.989 31.307 1.00 85.88 221 ALA A CA 1
ATOM 1796 C C . ALA A 1 221 ? -8.875 11.698 30.803 1.00 85.88 221 ALA A C 1
ATOM 1798 O O . ALA A 1 221 ? -7.692 11.710 30.438 1.00 85.88 221 ALA A O 1
ATOM 1799 N N . ALA A 1 222 ? -9.632 10.599 30.736 1.00 82.81 222 ALA A N 1
ATOM 1800 C CA . ALA A 1 222 ? -9.143 9.307 30.270 1.00 82.81 222 ALA A CA 1
ATOM 1801 C C . ALA A 1 222 ? -8.717 9.359 28.794 1.00 82.81 222 ALA A C 1
ATOM 1803 O O . ALA A 1 222 ? -7.585 8.984 28.464 1.00 82.81 222 ALA A O 1
ATOM 1804 N N . ALA A 1 223 ? -9.568 9.907 27.919 1.00 83.50 223 ALA A N 1
ATOM 1805 C CA . ALA A 1 223 ? -9.286 10.034 26.490 1.00 83.50 223 ALA A CA 1
ATOM 1806 C C . ALA A 1 223 ? -7.981 10.807 26.230 1.00 83.50 223 ALA A C 1
ATOM 1808 O O . ALA A 1 223 ? -7.134 10.403 25.427 1.00 83.50 223 ALA A O 1
ATOM 1809 N N . ARG A 1 224 ? -7.754 11.896 26.970 1.00 85.56 224 ARG A N 1
ATOM 1810 C CA . ARG A 1 224 ? -6.586 12.764 26.777 1.00 85.56 224 ARG A CA 1
ATOM 1811 C C . ARG A 1 224 ? -5.287 12.154 27.296 1.00 85.56 224 ARG A C 1
ATOM 1813 O O . ARG A 1 224 ? -4.229 12.337 26.680 1.00 85.56 224 ARG A O 1
ATOM 1820 N N . ILE A 1 225 ? -5.351 11.414 28.404 1.00 85.69 225 ILE A N 1
ATOM 1821 C CA . ILE A 1 225 ? -4.208 10.646 28.913 1.00 85.69 225 ILE A CA 1
ATOM 1822 C C . ILE A 1 225 ? -3.804 9.587 27.878 1.00 85.69 225 ILE A C 1
ATOM 1824 O O . ILE A 1 225 ? -2.623 9.515 27.521 1.00 85.69 225 ILE A O 1
ATOM 1828 N N . MET A 1 226 ? -4.772 8.855 27.318 1.00 84.12 226 MET A N 1
ATOM 1829 C CA . MET A 1 226 ? -4.532 7.852 26.274 1.00 84.12 226 MET A CA 1
ATOM 1830 C C . MET A 1 226 ? -3.929 8.464 25.001 1.00 84.12 226 MET A C 1
ATOM 1832 O O . MET A 1 226 ? -2.901 7.987 24.510 1.00 84.12 226 MET A O 1
ATOM 1836 N N . LEU A 1 227 ? -4.479 9.581 24.512 1.00 86.06 227 LEU A N 1
ATOM 1837 C CA . LEU A 1 227 ? -3.981 10.273 23.317 1.00 86.06 227 LEU A CA 1
ATOM 1838 C C . LEU A 1 227 ? -2.509 10.701 23.470 1.00 86.06 227 LEU A C 1
ATOM 1840 O O . LEU A 1 227 ? -1.678 10.517 22.571 1.00 86.06 227 LEU A O 1
ATOM 1844 N N . ARG A 1 228 ? -2.143 11.247 24.638 1.00 84.44 228 ARG A N 1
ATOM 1845 C CA . ARG A 1 228 ? -0.756 11.654 24.917 1.00 84.44 228 ARG A CA 1
ATOM 1846 C C . ARG A 1 228 ? 0.189 10.459 25.029 1.00 84.44 228 ARG A C 1
ATOM 1848 O O . ARG A 1 228 ? 1.343 10.569 24.602 1.00 84.44 228 ARG A O 1
ATOM 1855 N N . GLN A 1 229 ? -0.266 9.329 25.565 1.00 83.31 229 GLN A N 1
ATOM 1856 C CA . GLN A 1 229 ? 0.531 8.102 25.596 1.00 83.31 229 GLN A CA 1
ATOM 1857 C C . GLN A 1 229 ? 0.768 7.538 24.190 1.00 83.31 229 GLN A C 1
ATOM 1859 O O . GLN A 1 229 ? 1.911 7.215 23.854 1.00 83.31 229 GLN A O 1
ATOM 1864 N N . ALA A 1 230 ? -0.259 7.510 23.338 1.00 81.44 230 ALA A N 1
ATOM 1865 C CA . ALA A 1 230 ? -0.134 7.083 21.945 1.00 81.44 230 ALA A CA 1
ATOM 1866 C C . ALA A 1 230 ? 0.892 7.940 21.178 1.00 81.44 230 ALA A C 1
ATOM 1868 O O . ALA A 1 230 ? 1.787 7.408 20.513 1.00 81.44 230 ALA A O 1
ATOM 1869 N N . LYS A 1 231 ? 0.857 9.269 21.357 1.00 85.38 231 LYS A N 1
ATOM 1870 C CA . LYS A 1 231 ? 1.832 10.193 20.748 1.00 85.38 231 LYS A CA 1
ATOM 1871 C C . LYS A 1 231 ? 3.266 9.944 21.234 1.00 85.38 231 LY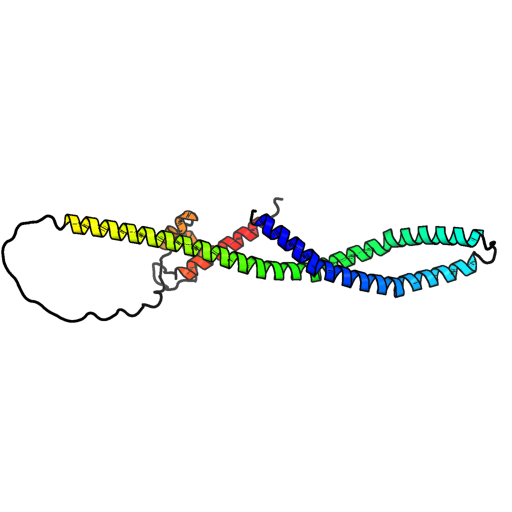S A C 1
ATOM 1873 O O . LYS A 1 231 ? 4.203 10.009 20.438 1.00 85.38 231 LYS A O 1
ATOM 1878 N N . ARG A 1 232 ? 3.460 9.619 22.520 1.00 83.06 232 ARG A N 1
ATOM 1879 C CA . ARG A 1 232 ? 4.783 9.253 23.067 1.00 83.06 232 ARG A CA 1
ATOM 1880 C C . ARG A 1 232 ? 5.310 7.943 22.478 1.00 83.06 232 ARG A C 1
ATOM 1882 O O . ARG A 1 232 ? 6.488 7.882 22.136 1.00 83.06 232 ARG A O 1
ATOM 1889 N N . ARG A 1 233 ? 4.454 6.928 22.307 1.00 81.00 233 ARG A N 1
ATOM 1890 C CA . ARG A 1 233 ? 4.834 5.652 21.670 1.00 81.00 233 ARG A CA 1
ATOM 1891 C C . ARG A 1 233 ? 5.252 5.848 20.210 1.00 81.00 233 ARG A C 1
ATOM 1893 O O . ARG A 1 233 ? 6.291 5.331 19.812 1.00 81.00 233 ARG A O 1
ATOM 1900 N N . ARG A 1 234 ? 4.518 6.668 19.445 1.00 80.94 234 ARG A N 1
ATOM 1901 C CA . ARG A 1 234 ? 4.888 7.023 18.060 1.00 80.94 234 ARG A CA 1
ATOM 1902 C C . ARG A 1 234 ? 6.242 7.734 17.976 1.00 80.94 234 ARG A C 1
ATOM 1904 O O . ARG A 1 234 ? 7.030 7.422 17.095 1.00 80.94 234 ARG A O 1
ATOM 1911 N N . ARG A 1 235 ? 6.545 8.646 18.910 1.00 80.56 235 ARG A N 1
ATOM 1912 C CA . ARG A 1 235 ? 7.852 9.332 18.953 1.00 80.56 235 ARG A CA 1
ATOM 1913 C C . ARG A 1 235 ? 9.015 8.395 19.275 1.00 80.56 235 ARG A C 1
ATOM 1915 O O . ARG A 1 235 ? 10.077 8.573 18.699 1.00 80.56 235 ARG A O 1
ATOM 1922 N N . ARG A 1 236 ? 8.819 7.405 20.154 1.00 76.94 236 ARG A N 1
ATOM 1923 C CA . ARG A 1 236 ? 9.860 6.408 20.455 1.00 76.94 236 ARG A CA 1
ATOM 1924 C C . ARG A 1 236 ? 10.179 5.518 19.254 1.00 76.94 236 ARG A C 1
ATOM 1926 O O . ARG A 1 236 ? 11.342 5.273 19.012 1.00 76.94 236 ARG A O 1
ATOM 1933 N N . ARG A 1 237 ? 9.175 5.121 18.463 1.00 75.31 237 ARG A N 1
ATOM 1934 C CA . ARG A 1 237 ? 9.393 4.331 17.234 1.00 75.31 237 ARG A CA 1
ATOM 1935 C C . ARG A 1 237 ? 10.082 5.099 16.100 1.00 75.31 237 ARG A C 1
ATOM 1937 O O . ARG A 1 237 ? 10.582 4.475 15.182 1.00 75.31 237 ARG A O 1
ATOM 1944 N N . ARG A 1 238 ? 10.059 6.436 16.131 1.00 75.88 238 ARG A N 1
ATOM 1945 C CA . ARG A 1 238 ? 10.674 7.300 15.107 1.00 75.88 238 ARG A CA 1
ATOM 1946 C C . ARG A 1 238 ? 12.076 7.789 15.465 1.00 75.88 238 ARG A C 1
ATOM 1948 O O . ARG A 1 238 ? 12.636 8.565 14.703 1.00 75.88 238 ARG A O 1
ATOM 1955 N N . ARG A 1 239 ? 12.625 7.395 16.615 1.00 63.69 239 ARG A N 1
ATOM 1956 C CA . ARG A 1 239 ? 14.067 7.491 16.836 1.00 63.69 239 ARG A CA 1
ATOM 1957 C C . ARG A 1 239 ? 14.638 6.136 16.423 1.00 63.69 239 ARG A C 1
ATOM 1959 O O . ARG A 1 239 ? 14.388 5.185 17.159 1.00 63.69 239 ARG A O 1
ATOM 1966 N N . PRO A 1 240 ? 15.287 6.022 15.250 1.00 61.78 240 PRO A N 1
ATOM 1967 C CA . PRO A 1 240 ? 16.173 4.896 15.022 1.00 61.78 240 PRO A CA 1
ATOM 1968 C C . PRO A 1 240 ? 17.232 4.960 16.122 1.00 61.78 240 PRO A C 1
ATOM 1970 O O . PRO A 1 240 ? 17.693 6.057 16.456 1.00 61.78 240 PRO A O 1
ATOM 1973 N N . ASP A 1 241 ? 17.529 3.820 16.735 1.00 60.88 241 ASP A N 1
ATOM 1974 C CA . ASP A 1 241 ? 18.689 3.694 17.605 1.00 60.88 241 ASP A CA 1
ATOM 1975 C C . ASP A 1 241 ? 19.909 4.069 16.753 1.00 60.88 241 ASP A C 1
ATOM 1977 O O . ASP A 1 241 ? 20.208 3.404 15.760 1.00 60.88 241 ASP A O 1
ATOM 1981 N N . GLY A 1 242 ? 20.477 5.236 17.056 1.00 57.72 242 GLY A N 1
ATOM 1982 C CA . GLY A 1 242 ? 21.749 5.691 16.510 1.00 57.72 242 GLY A CA 1
ATOM 1983 C C . GLY A 1 242 ? 22.895 5.133 17.328 1.00 57.72 242 GLY A C 1
ATOM 1984 O O . GLY A 1 242 ? 22.673 4.879 18.536 1.00 57.72 242 GLY A O 1
#

Foldseek 3Di:
DDPVVVVVVVCVCCCVVPVVVVCVVVVVVVVVVCCVPPVVVVCVVVCVVVVVVPPPPDDPVVVVVVVVVVCVVVVVVCCVPPVVVVVVVVVVVCCVPPVVVVCVVVCCVPVVVVCCVVVVVVVVVVVVVVVVVVVVVVVVVVVVVVVVVPPDPDDDDDDDDDDDDDDDDDDDDDPDQDKDFLQVVCVVVVVVVQHSVNLCVQCPPQFPDPDVVTIHRSVVSVVSVVVVVVVVVVVVVPDDPD

pLDDT: mean 73.22, std 11.92, range [39.41, 92.44]

Radius of gyration: 38.87 Å; chains: 1; bounding box: 80×46×121 Å

Secondary structure (DSSP, 8-state):
--HHHHHHHHHHHHIIIIIIHHHHHHHHHHHHHHIIIIIHHHHHHHHHHHHHHHSTTS-HHHHHHHHHHHHHHHHHHHIIIIIHHHHHHHHHHHIIIIIHHHHHHHHHHHHHHHHHHHHHHHHHHHHHHHHHHHHHHHHHHHHHHHHHTT---------------PPPP-PPP-----EEEHHHHHHHTGGGT--HHHHHHHSTT--SB-SSSPEEEHHHHHHHHHHHHHHHHHHHHTS---